Protein AF-A0AAN4YV91-F1 (afdb_monomer)

Sequence (362 aa):
MTKTTKIRPLVSGAILRNIKFDQARYESFIALQDKLHQNLARQRTLVSIGTHDLDTIQGPFTYEALPPKDIKFVPLNQTQEMNGEELMAFYEPVQIVSDHNGETRITPDMSSRTTQAEVSYLNQCCGLNLSAEEIAKILTKMAYTARPSAESADLIDVDIPPTRADVLHQADIMEDVAIAYGFNNLPRSFPSKSGTIAQPLPINKLSDIVRTEAAMAGWSEVLPLILCSHDENFAWLNRKDDGNTAVKLANPKTLEFQVVRTSLLPGLLKTIRENKHHSVPMKIFEVSDVAFKDLSLERKSRNERHFAAAWYGKNSGFEVVHGLLDRVMAMLKSAFITGEEGLEKPGMSDSQYWIEELDGKF

Structure (mmCIF, N/CA/C/O backbone):
data_AF-A0AAN4YV91-F1
#
_entry.id   AF-A0AAN4YV91-F1
#
loop_
_atom_site.group_PDB
_atom_site.id
_atom_site.type_symbol
_atom_site.label_atom_id
_atom_site.label_alt_id
_atom_site.label_comp_id
_atom_site.label_asym_id
_atom_site.label_entity_id
_atom_site.label_seq_id
_atom_site.pdbx_PDB_ins_code
_atom_site.Cartn_x
_atom_site.Cartn_y
_atom_site.Cartn_z
_atom_site.occupancy
_atom_site.B_iso_or_equiv
_atom_site.auth_seq_id
_atom_site.auth_comp_id
_atom_site.auth_asym_id
_atom_site.auth_atom_id
_atom_site.pdbx_PDB_model_num
ATOM 1 N N . MET A 1 1 ? -19.844 -38.367 14.576 1.00 37.59 1 MET A N 1
ATOM 2 C CA . MET A 1 1 ? -19.847 -37.149 13.736 1.00 37.59 1 MET A CA 1
ATOM 3 C C . MET A 1 1 ? -21.052 -37.200 12.815 1.00 37.59 1 MET A C 1
ATOM 5 O O . MET A 1 1 ? -21.139 -38.119 12.008 1.00 37.59 1 MET A O 1
ATOM 9 N N . THR A 1 2 ? -21.988 -36.267 12.967 1.00 41.53 2 THR A N 1
ATOM 10 C CA . THR A 1 2 ? -23.121 -36.059 12.050 1.00 41.53 2 THR A CA 1
ATOM 11 C C . THR A 1 2 ? -22.640 -35.493 10.707 1.00 41.53 2 THR A C 1
ATOM 13 O O . THR A 1 2 ? -21.534 -34.959 10.607 1.00 41.53 2 THR A O 1
ATOM 16 N N . LYS A 1 3 ? -23.453 -35.621 9.646 1.00 52.81 3 LYS A N 1
ATOM 17 C CA . LYS A 1 3 ? -23.096 -35.131 8.298 1.00 52.81 3 LYS A CA 1
ATOM 18 C C . LYS A 1 3 ? -22.896 -33.605 8.269 1.00 52.81 3 LYS A C 1
ATOM 20 O O . LYS A 1 3 ? -22.000 -33.121 7.581 1.00 52.81 3 LYS A O 1
ATOM 25 N N . THR A 1 4 ? -23.678 -32.878 9.069 1.00 50.44 4 THR A N 1
ATOM 26 C CA . THR A 1 4 ? -23.752 -31.409 9.132 1.00 50.44 4 THR A CA 1
ATOM 27 C C . THR A 1 4 ? -22.407 -30.730 9.400 1.00 50.44 4 THR A C 1
ATOM 29 O O . THR A 1 4 ? -22.049 -29.774 8.711 1.00 50.44 4 THR A O 1
ATOM 32 N N . THR A 1 5 ? -21.614 -31.262 10.339 1.00 51.53 5 THR A N 1
ATOM 33 C CA . THR A 1 5 ? -20.352 -30.661 10.814 1.00 51.53 5 THR A CA 1
ATOM 34 C C . THR A 1 5 ? -19.302 -30.484 9.709 1.00 51.53 5 THR A C 1
ATOM 36 O O . THR A 1 5 ? -18.397 -29.669 9.849 1.00 51.53 5 THR A O 1
ATOM 39 N N . LYS A 1 6 ? -19.411 -31.226 8.597 1.00 49.81 6 LYS A N 1
ATOM 40 C CA . LYS A 1 6 ? -18.480 -31.147 7.459 1.00 49.81 6 LYS A CA 1
ATOM 41 C C . LYS A 1 6 ? -18.849 -30.097 6.401 1.00 49.81 6 LYS A C 1
ATOM 43 O O . LYS A 1 6 ? -18.068 -29.914 5.474 1.00 49.81 6 LYS A O 1
ATOM 48 N N . ILE A 1 7 ? -20.024 -29.466 6.493 1.00 54.25 7 ILE A N 1
ATOM 49 C CA . ILE A 1 7 ? -20.593 -28.628 5.419 1.00 54.25 7 ILE A CA 1
ATOM 50 C C . ILE A 1 7 ? -20.731 -27.171 5.877 1.00 54.25 7 ILE A C 1
ATOM 52 O O . ILE A 1 7 ? -20.051 -26.293 5.353 1.00 54.25 7 ILE A O 1
ATOM 56 N N . ARG A 1 8 ? -21.560 -26.917 6.897 1.00 56.12 8 ARG A N 1
ATOM 57 C CA . ARG A 1 8 ? -21.637 -25.633 7.613 1.00 56.12 8 ARG A CA 1
ATOM 58 C C . ARG A 1 8 ? -21.674 -25.923 9.118 1.00 56.12 8 ARG A C 1
ATOM 60 O O . ARG A 1 8 ? -22.731 -26.314 9.615 1.00 56.12 8 ARG A O 1
ATOM 67 N N . PRO A 1 9 ? -20.536 -25.788 9.832 1.00 57.97 9 PRO A N 1
ATOM 68 C CA . PRO A 1 9 ? -20.442 -26.156 11.243 1.00 57.97 9 PRO A CA 1
ATOM 69 C C . PRO A 1 9 ? -21.011 -25.087 12.183 1.00 57.97 9 PRO A C 1
ATOM 71 O O . PRO A 1 9 ? -21.488 -25.441 13.252 1.00 57.97 9 PRO A O 1
ATOM 74 N N . LEU A 1 10 ? -20.937 -23.802 11.796 1.00 58.22 10 LEU A N 1
ATOM 75 C CA . LEU A 1 10 ? -21.250 -22.626 12.621 1.00 58.22 10 LEU A CA 1
ATOM 76 C C . LEU A 1 10 ? -22.167 -21.640 11.883 1.00 58.22 10 LEU A C 1
ATOM 78 O O . LEU A 1 10 ? -22.117 -21.510 10.660 1.00 58.22 10 LEU A O 1
ATOM 82 N N . VAL A 1 11 ? -23.110 -21.080 12.644 1.00 69.00 11 VAL A N 1
ATOM 83 C CA . VAL A 1 11 ? -24.551 -21.112 12.307 1.00 69.00 11 VAL A CA 1
ATOM 84 C C . VAL A 1 11 ? -25.216 -20.540 13.613 1.00 69.00 11 VAL A C 1
ATOM 86 O O . VAL A 1 11 ? -24.777 -20.954 14.674 1.00 69.00 11 VAL A O 1
ATOM 89 N N . SER A 1 12 ? -26.137 -19.542 13.652 1.00 70.38 12 SER A N 1
ATOM 90 C CA . SER A 1 12 ? -26.648 -18.915 14.929 1.00 70.38 12 SER A CA 1
ATOM 91 C C . SER A 1 12 ? -28.015 -18.166 14.840 1.00 70.38 12 SER A C 1
ATOM 93 O O . SER A 1 12 ? -28.173 -17.426 13.874 1.00 70.38 12 SER A O 1
ATOM 95 N N . GLY A 1 13 ? -28.952 -18.239 15.825 1.00 80.06 13 GLY A N 1
ATOM 96 C CA . GLY A 1 13 ? -30.343 -17.692 15.701 1.00 80.06 13 GLY A CA 1
ATOM 97 C C . GLY A 1 13 ? -31.115 -17.259 16.986 1.00 80.06 13 GLY A C 1
ATOM 98 O O . GLY A 1 13 ? -30.762 -17.657 18.091 1.00 80.06 13 GLY A O 1
ATOM 99 N N . ALA A 1 14 ? -32.169 -16.422 16.854 1.00 80.44 14 ALA A N 1
ATOM 100 C CA . ALA A 1 14 ? -32.915 -15.786 17.971 1.00 80.44 14 ALA A CA 1
ATOM 101 C C . ALA A 1 14 ? -34.401 -15.445 17.664 1.00 80.44 14 ALA A C 1
ATOM 103 O O . ALA A 1 14 ? -34.797 -15.377 16.503 1.00 80.44 14 ALA A O 1
ATOM 104 N N . ILE A 1 15 ? -35.212 -15.163 18.702 1.00 84.06 15 ILE A N 1
ATOM 105 C CA . ILE A 1 15 ? -36.635 -14.755 18.610 1.00 84.06 15 ILE A CA 1
ATOM 106 C C . ILE A 1 15 ? -36.839 -13.338 19.172 1.00 84.06 15 ILE A C 1
ATOM 108 O O . ILE A 1 15 ? -36.444 -13.060 20.303 1.00 84.06 15 ILE A O 1
ATOM 112 N N . LEU A 1 16 ? -37.553 -12.478 18.436 1.00 81.81 16 LEU A N 1
ATOM 113 C CA . LEU A 1 16 ? -37.948 -11.133 18.873 1.00 81.81 16 LEU A CA 1
ATOM 114 C C . LEU A 1 16 ? -39.482 -11.028 18.945 1.00 81.81 16 LEU A C 1
ATOM 116 O O . LEU A 1 16 ? -40.158 -10.999 17.920 1.00 81.81 16 LEU A O 1
ATOM 120 N N . ARG A 1 17 ? -40.050 -10.996 20.157 1.00 85.88 17 ARG A N 1
ATOM 121 C CA . ARG A 1 17 ? -41.513 -10.980 20.367 1.00 85.88 17 ARG A CA 1
ATOM 122 C C . ARG A 1 17 ? -42.091 -9.563 20.322 1.00 85.88 17 ARG A C 1
ATOM 124 O O . ARG A 1 17 ? -41.422 -8.605 20.693 1.00 85.88 17 ARG A O 1
ATOM 131 N N . ASN A 1 18 ? -43.367 -9.453 19.946 1.00 85.62 18 ASN A N 1
ATOM 132 C CA . ASN A 1 18 ? -44.159 -8.213 19.956 1.00 85.62 18 ASN A CA 1
ATOM 133 C C . ASN A 1 18 ? -43.616 -7.065 19.074 1.00 85.62 18 ASN A C 1
ATOM 135 O O . ASN A 1 18 ? -43.952 -5.900 19.307 1.00 85.62 18 ASN A O 1
ATOM 139 N N . ILE A 1 19 ? -42.807 -7.365 18.048 1.00 82.88 19 ILE A N 1
ATOM 140 C CA . ILE A 1 19 ? -42.414 -6.360 17.050 1.00 82.88 19 ILE A CA 1
ATOM 141 C C . ILE A 1 19 ? -43.653 -5.890 16.281 1.00 82.88 19 ILE A C 1
ATOM 143 O O . ILE A 1 19 ? -44.445 -6.690 15.792 1.00 82.88 19 ILE A O 1
ATOM 147 N N . LYS A 1 20 ? -43.785 -4.569 16.132 1.00 83.81 20 LYS A N 1
ATOM 148 C CA . LYS A 1 20 ? -44.730 -3.943 15.203 1.00 83.81 20 LYS A CA 1
ATOM 149 C C . LYS A 1 20 ? -43.960 -3.400 14.007 1.00 83.81 20 LYS A C 1
ATOM 151 O O . LYS A 1 20 ? -43.211 -2.427 14.147 1.00 83.81 20 LYS A O 1
ATOM 156 N N . PHE A 1 21 ? -44.144 -4.040 12.857 1.00 83.94 21 PHE A N 1
ATOM 157 C CA . PHE A 1 21 ? -43.658 -3.540 11.579 1.00 83.94 21 PHE A CA 1
ATOM 158 C C . PHE A 1 21 ? -44.617 -2.488 11.014 1.00 83.94 21 PHE A C 1
ATOM 160 O O . PHE A 1 21 ? -45.835 -2.649 11.037 1.00 83.94 21 PHE A O 1
ATOM 167 N N . ASP A 1 22 ? -44.028 -1.424 10.486 1.00 89.44 22 ASP A N 1
ATOM 168 C CA . ASP A 1 22 ? -44.601 -0.593 9.433 1.00 89.44 22 ASP A CA 1
ATOM 169 C C . ASP A 1 22 ? -43.728 -0.778 8.176 1.00 89.44 22 ASP A C 1
ATOM 171 O O . ASP A 1 22 ? -42.667 -1.412 8.247 1.00 89.44 22 ASP A O 1
ATOM 175 N N . GLN A 1 23 ? -44.163 -0.253 7.028 1.00 85.75 23 GLN A N 1
ATOM 176 C CA . GLN A 1 23 ? -43.464 -0.442 5.751 1.00 85.75 23 GLN A CA 1
ATOM 177 C C . GLN A 1 23 ? -41.990 0.003 5.815 1.00 85.75 23 GLN A C 1
ATOM 179 O O . GLN A 1 23 ? -41.103 -0.727 5.378 1.00 85.75 23 GLN A O 1
ATOM 184 N N . ALA A 1 24 ? -41.712 1.157 6.431 1.00 85.94 24 ALA A N 1
ATOM 185 C CA . ALA A 1 24 ? -40.362 1.710 6.520 1.00 85.94 24 ALA A CA 1
ATOM 186 C C . ALA A 1 24 ? -39.460 0.896 7.465 1.00 85.94 24 ALA A C 1
ATOM 188 O O . ALA A 1 24 ? -38.278 0.694 7.180 1.00 85.94 24 ALA A O 1
ATOM 189 N N . ARG A 1 25 ? -40.005 0.375 8.575 1.00 85.50 25 ARG A N 1
ATOM 190 C CA . ARG A 1 25 ? -39.287 -0.561 9.460 1.00 85.50 25 ARG A CA 1
ATOM 191 C C . ARG A 1 25 ? -38.977 -1.877 8.763 1.00 85.50 25 ARG A C 1
ATOM 193 O O . ARG A 1 25 ? -37.886 -2.401 8.959 1.00 85.50 25 ARG A O 1
ATOM 200 N N . TYR A 1 26 ? -39.914 -2.404 7.976 1.00 86.12 26 TYR A N 1
ATOM 201 C CA . TYR A 1 26 ? -39.719 -3.646 7.231 1.00 86.12 26 TYR A CA 1
ATOM 202 C C . TYR A 1 26 ? -38.621 -3.487 6.169 1.00 86.12 26 TYR A C 1
ATOM 204 O O . TYR A 1 26 ? -37.654 -4.246 6.167 1.00 86.12 26 TYR A O 1
ATOM 212 N N . GLU A 1 27 ? -38.693 -2.438 5.346 1.00 82.06 27 GLU A N 1
ATOM 213 C CA . GLU A 1 27 ? -37.655 -2.109 4.358 1.00 82.06 27 GLU A CA 1
ATOM 214 C C . GLU A 1 27 ? -36.281 -1.890 5.011 1.00 82.06 27 GLU A C 1
ATOM 216 O O . GLU A 1 27 ? -35.279 -2.434 4.547 1.00 82.06 27 GLU A O 1
ATOM 221 N N . SER A 1 28 ? -36.227 -1.161 6.132 1.00 86.50 28 SER A N 1
ATOM 222 C CA . SER A 1 28 ? -34.995 -0.937 6.902 1.00 86.50 28 SER A CA 1
ATOM 223 C C . SER A 1 28 ? -34.406 -2.238 7.472 1.00 86.50 28 SER A C 1
ATOM 225 O O . SER A 1 28 ? -33.194 -2.449 7.420 1.00 86.50 28 SER A O 1
ATOM 227 N N . PHE A 1 29 ? -35.257 -3.144 7.963 1.00 87.31 29 PHE A N 1
ATOM 228 C CA . PHE A 1 29 ? -34.864 -4.447 8.504 1.00 87.31 29 PHE A CA 1
ATOM 229 C C . PHE A 1 29 ? -34.272 -5.368 7.425 1.00 87.31 29 PHE A C 1
ATOM 231 O O . PHE A 1 29 ? -33.184 -5.915 7.616 1.00 87.31 29 PHE A O 1
ATOM 238 N N . ILE A 1 30 ? -34.919 -5.470 6.259 1.00 85.81 30 ILE A N 1
ATOM 239 C CA . ILE A 1 30 ? -34.394 -6.230 5.112 1.00 85.81 30 ILE A CA 1
ATOM 240 C C . ILE A 1 30 ? -33.094 -5.595 4.583 1.00 85.81 30 ILE A C 1
ATOM 242 O O . ILE A 1 30 ? -32.105 -6.297 4.367 1.00 85.81 30 ILE A O 1
ATOM 246 N N . ALA A 1 31 ? -33.033 -4.264 4.468 1.00 82.19 31 ALA A N 1
ATOM 247 C CA . ALA A 1 31 ? -31.825 -3.561 4.032 1.00 82.19 31 ALA A 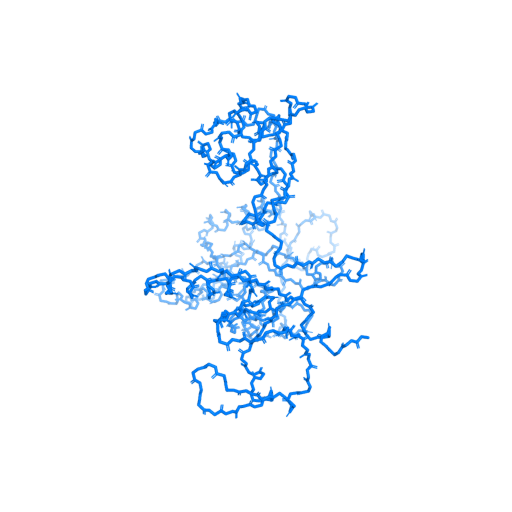CA 1
ATOM 248 C C . ALA A 1 31 ? -30.641 -3.718 5.008 1.00 82.19 31 ALA A C 1
ATOM 250 O O . ALA A 1 31 ? -29.485 -3.727 4.575 1.00 82.19 31 ALA A O 1
ATOM 251 N N . LEU A 1 32 ? -30.894 -3.855 6.315 1.00 86.31 32 LEU A N 1
ATOM 252 C CA . LEU A 1 32 ? -29.869 -4.201 7.304 1.00 86.31 32 LEU A CA 1
ATOM 253 C C . LEU A 1 32 ? -29.378 -5.642 7.110 1.00 86.31 32 LEU A C 1
ATOM 255 O O . LEU A 1 32 ? -28.166 -5.869 7.079 1.00 86.31 32 LEU A O 1
ATOM 259 N N . GLN A 1 33 ? -30.299 -6.594 6.931 1.00 83.50 33 GLN A N 1
ATOM 260 C CA . GLN A 1 33 ? -29.983 -8.002 6.683 1.00 83.50 33 GLN A CA 1
ATOM 261 C C . GLN A 1 33 ? -29.050 -8.157 5.467 1.00 83.50 33 GLN A C 1
ATOM 263 O O . GLN A 1 33 ? -27.984 -8.768 5.582 1.00 83.50 33 GLN A O 1
ATOM 268 N N . ASP A 1 34 ? -29.375 -7.524 4.335 1.00 79.19 34 ASP A N 1
ATOM 269 C CA . ASP A 1 34 ? -28.551 -7.608 3.124 1.00 79.19 34 ASP A CA 1
ATOM 270 C C . ASP A 1 34 ? -27.209 -6.862 3.240 1.00 79.19 34 ASP A C 1
ATOM 272 O O . ASP A 1 34 ? -26.190 -7.347 2.739 1.00 79.19 34 ASP A O 1
ATOM 276 N N . LYS A 1 35 ? -27.140 -5.735 3.966 1.00 83.38 35 LYS A N 1
ATOM 277 C CA . LYS A 1 35 ? -25.857 -5.057 4.252 1.00 83.38 35 LYS A CA 1
ATOM 278 C C . LYS A 1 35 ? -24.919 -5.922 5.096 1.00 83.38 35 LYS A C 1
ATOM 280 O O . LYS A 1 35 ? -23.715 -5.950 4.822 1.00 83.38 35 LYS A O 1
ATOM 285 N N . LEU A 1 36 ? -25.450 -6.643 6.086 1.00 83.25 36 LEU A N 1
ATOM 286 C CA . LEU A 1 36 ? -24.686 -7.608 6.884 1.00 83.25 36 LEU A CA 1
ATOM 287 C C . LEU A 1 36 ? -24.233 -8.800 6.027 1.00 83.25 36 LEU A C 1
ATOM 289 O O . LEU A 1 36 ? -23.073 -9.208 6.115 1.00 83.25 36 LEU A O 1
ATOM 293 N N . HIS A 1 37 ? -25.113 -9.311 5.155 1.00 78.12 37 HIS A N 1
ATOM 294 C CA . HIS A 1 37 ? -24.817 -10.399 4.215 1.00 78.12 37 HIS A CA 1
ATOM 295 C C . HIS A 1 37 ? -23.717 -10.066 3.208 1.00 78.12 37 HIS A C 1
ATOM 297 O O . HIS A 1 37 ? -22.888 -10.930 2.918 1.00 78.12 37 HIS A O 1
ATOM 303 N N . GLN A 1 38 ? -23.699 -8.845 2.672 1.00 70.94 38 GLN A N 1
ATOM 304 C CA . GLN A 1 38 ? -22.675 -8.401 1.726 1.00 70.94 38 GLN A CA 1
ATOM 305 C C . GLN A 1 38 ? -21.312 -8.241 2.411 1.00 70.94 38 GLN A C 1
ATOM 307 O O . GLN A 1 38 ? -20.327 -8.810 1.939 1.00 70.94 38 GLN A O 1
ATOM 312 N N . ASN A 1 39 ? -21.267 -7.513 3.534 1.00 80.69 39 ASN A N 1
ATOM 313 C CA . ASN A 1 39 ? -20.022 -7.063 4.161 1.00 80.69 39 ASN A CA 1
ATOM 314 C C . ASN A 1 39 ? -19.471 -8.068 5.186 1.00 80.69 39 ASN A C 1
ATOM 316 O O . ASN A 1 39 ? -18.583 -8.858 4.865 1.00 80.69 39 ASN A O 1
ATOM 320 N N . LEU A 1 40 ? -19.999 -8.056 6.416 1.00 76.56 40 LEU A N 1
ATOM 321 C CA . LEU A 1 40 ? -19.470 -8.820 7.555 1.00 76.56 40 LEU A CA 1
ATOM 322 C C . LEU A 1 40 ? -19.472 -10.335 7.289 1.00 76.56 40 LEU A C 1
ATOM 324 O O . LEU A 1 40 ? -18.505 -11.035 7.576 1.00 76.56 40 LEU A O 1
ATOM 328 N N . ALA A 1 41 ? -20.536 -10.826 6.658 1.00 71.25 41 ALA A N 1
ATOM 329 C CA . ALA A 1 41 ? -20.689 -12.217 6.249 1.00 71.25 41 ALA A CA 1
ATOM 330 C C . ALA A 1 41 ? -19.870 -12.626 5.005 1.00 71.25 41 ALA A C 1
ATOM 332 O O . ALA A 1 41 ? -19.880 -13.808 4.649 1.00 71.25 41 ALA A O 1
ATOM 333 N N . ARG A 1 42 ? -19.208 -11.675 4.324 1.00 66.94 42 ARG A N 1
ATOM 334 C CA . ARG A 1 42 ? -18.544 -11.838 3.017 1.00 66.94 42 ARG A CA 1
ATOM 335 C C . ARG A 1 42 ? -19.434 -12.545 1.988 1.00 66.94 42 ARG A C 1
ATOM 337 O O . ARG A 1 42 ? -19.211 -13.710 1.666 1.00 66.94 42 ARG A O 1
ATOM 344 N N . GLN A 1 43 ? -20.463 -11.857 1.493 1.00 66.69 43 GLN A N 1
ATOM 345 C CA . GLN A 1 43 ? -21.431 -12.397 0.519 1.00 66.69 43 GLN A CA 1
ATOM 346 C C . GLN A 1 43 ? -22.020 -13.761 0.940 1.00 66.69 43 GLN A C 1
ATOM 348 O O . GLN A 1 43 ? -22.022 -14.725 0.180 1.00 66.69 43 GLN A O 1
ATOM 353 N N . ARG A 1 44 ? -22.493 -13.854 2.191 1.00 63.75 44 ARG A N 1
ATOM 354 C CA . ARG A 1 44 ? -23.056 -15.076 2.811 1.00 63.75 44 ARG A CA 1
ATOM 355 C C . ARG A 1 44 ? -22.092 -16.282 2.923 1.00 63.75 44 ARG A C 1
ATOM 357 O O . ARG A 1 44 ? -22.529 -17.393 3.246 1.00 63.75 44 ARG A O 1
ATOM 364 N N . THR A 1 45 ? -20.787 -16.082 2.704 1.00 55.84 45 THR A N 1
ATOM 365 C CA . THR A 1 45 ? -19.757 -17.141 2.770 1.00 55.84 45 THR A CA 1
ATOM 366 C C . THR A 1 45 ? -19.466 -17.582 4.205 1.00 55.84 45 THR A C 1
ATOM 368 O O . THR A 1 45 ? -19.338 -18.777 4.450 1.00 55.84 45 THR A O 1
ATOM 371 N N . LEU A 1 46 ? -19.374 -16.636 5.148 1.00 62.75 46 LEU A N 1
ATOM 372 C CA . LEU A 1 46 ? -19.038 -16.906 6.554 1.00 62.75 46 LEU A CA 1
ATOM 373 C C . LEU A 1 46 ? -20.276 -17.093 7.439 1.00 62.75 46 LEU A C 1
ATOM 375 O O . LEU A 1 46 ? -20.307 -17.973 8.290 1.00 62.75 46 LEU A O 1
ATOM 379 N N . VAL A 1 47 ? -21.287 -16.244 7.247 1.00 71.50 47 VAL A N 1
ATOM 380 C CA . VAL A 1 47 ? -22.525 -16.198 8.040 1.00 71.50 47 VAL A CA 1
ATOM 381 C C . VAL A 1 47 ? -23.680 -15.905 7.088 1.00 71.50 47 VAL A C 1
ATOM 383 O O . VAL A 1 47 ? -23.501 -15.259 6.064 1.00 71.50 47 VAL A O 1
ATOM 386 N N . SER A 1 48 ? -24.887 -16.343 7.402 1.00 71.44 48 SER A N 1
ATOM 387 C CA . SER A 1 48 ? -26.104 -15.823 6.777 1.00 71.44 48 SER A CA 1
ATOM 388 C C . SER A 1 48 ? -27.194 -15.732 7.850 1.00 71.44 48 SER A C 1
ATOM 390 O O . SER A 1 48 ? -26.945 -16.046 9.011 1.00 71.44 48 SER A O 1
ATOM 392 N N . ILE A 1 49 ? -28.346 -15.173 7.504 1.00 83.19 49 ILE A N 1
ATOM 393 C CA . ILE A 1 49 ? -29.385 -14.749 8.447 1.00 83.19 49 ILE A CA 1
ATOM 394 C C . ILE A 1 49 ? -30.712 -15.035 7.756 1.00 83.19 49 ILE A C 1
ATOM 396 O O . ILE A 1 49 ? -31.004 -14.404 6.740 1.00 83.19 49 ILE A O 1
ATOM 400 N N . GLY A 1 50 ? -31.452 -16.012 8.276 1.00 82.25 50 GLY A N 1
ATOM 401 C CA . GLY A 1 50 ? -32.850 -16.250 7.934 1.00 82.25 50 GLY A CA 1
ATOM 402 C C . GLY A 1 50 ? -33.751 -15.508 8.916 1.00 82.25 50 GLY A C 1
ATOM 403 O O . GLY A 1 50 ? -33.427 -15.396 10.100 1.00 82.25 50 GLY A O 1
ATOM 404 N N . THR A 1 51 ? -34.869 -14.981 8.429 1.00 84.56 51 THR A N 1
ATOM 405 C CA . THR A 1 51 ? -35.881 -14.301 9.241 1.00 84.56 51 THR A CA 1
ATOM 406 C C . THR A 1 51 ? -37.248 -14.894 8.914 1.00 84.56 51 THR A C 1
ATOM 408 O O . THR A 1 51 ? -37.606 -15.056 7.749 1.00 84.56 51 THR A O 1
ATOM 411 N N . HIS A 1 52 ? -37.981 -15.295 9.953 1.00 83.56 52 HIS A N 1
ATOM 412 C CA . HIS A 1 52 ? -39.186 -16.118 9.845 1.00 83.56 52 HIS A CA 1
ATOM 413 C C . HIS A 1 52 ? -40.266 -15.593 10.792 1.00 83.56 52 HIS A C 1
ATOM 415 O O . HIS A 1 52 ? -39.952 -15.140 11.895 1.00 83.56 52 HIS A O 1
ATOM 421 N N . ASP A 1 53 ? -41.528 -15.677 10.376 1.00 84.75 53 ASP A N 1
ATOM 422 C CA . ASP A 1 53 ? -42.664 -15.366 11.240 1.00 84.75 53 ASP A CA 1
ATOM 423 C C . ASP A 1 53 ? -42.931 -16.545 12.185 1.00 84.75 53 ASP A C 1
ATOM 425 O O . ASP A 1 53 ? -43.338 -17.626 11.751 1.00 84.75 53 ASP A O 1
ATOM 429 N N . LEU A 1 54 ? -42.683 -16.334 13.480 1.00 84.75 54 LEU A N 1
ATOM 430 C CA . LEU A 1 54 ? -42.822 -17.362 14.509 1.00 84.75 54 LEU A CA 1
ATOM 431 C C . LEU A 1 54 ? -44.259 -17.884 14.631 1.00 84.75 54 LEU A C 1
ATOM 433 O O . LEU A 1 54 ? -44.435 -19.054 14.957 1.00 84.75 54 LEU A O 1
ATOM 437 N N . ASP A 1 55 ? -45.270 -17.064 14.339 1.00 85.12 55 ASP A N 1
ATOM 438 C CA . ASP A 1 55 ? -46.672 -17.468 14.484 1.00 85.12 55 ASP A CA 1
ATOM 439 C C . ASP A 1 55 ? -47.109 -18.441 13.363 1.00 85.12 55 ASP A C 1
ATOM 441 O O . ASP A 1 55 ? -48.163 -19.073 13.454 1.00 85.12 55 ASP A O 1
ATOM 445 N N . THR A 1 56 ? -46.270 -18.626 12.332 1.00 85.69 56 THR A N 1
ATOM 446 C CA . THR A 1 56 ? -46.492 -19.569 11.217 1.00 85.69 56 THR A CA 1
ATOM 447 C C . THR A 1 56 ? -45.808 -20.932 11.387 1.00 85.69 56 THR A C 1
ATOM 449 O O . THR A 1 56 ? -46.086 -21.848 10.612 1.00 85.69 56 THR A O 1
ATOM 452 N N . ILE A 1 57 ? -44.929 -21.100 12.386 1.00 82.44 57 ILE A N 1
ATOM 453 C CA . ILE A 1 57 ? -44.069 -22.286 12.546 1.00 82.44 57 ILE A CA 1
ATOM 454 C C . ILE A 1 57 ? -44.151 -22.881 13.958 1.00 82.44 57 ILE A C 1
ATOM 456 O O . ILE A 1 57 ? -44.259 -22.171 14.953 1.00 82.44 57 ILE A O 1
ATOM 460 N N . GLN A 1 58 ? -44.069 -24.209 14.062 1.00 80.81 58 GLN A N 1
ATOM 461 C CA . GLN A 1 58 ? -44.154 -24.929 15.338 1.00 80.81 58 GLN A CA 1
ATOM 462 C C . GLN A 1 58 ? -42.831 -25.637 15.646 1.00 80.81 58 GLN A C 1
ATOM 464 O O . GLN A 1 58 ? -42.266 -26.304 14.783 1.00 80.81 58 GLN A O 1
ATOM 469 N N . GLY A 1 59 ? -42.336 -25.465 16.874 1.00 76.62 59 GLY A N 1
ATOM 470 C CA . GLY A 1 59 ? -41.120 -26.121 17.364 1.00 76.62 59 GLY A CA 1
ATOM 471 C C . GLY A 1 59 ? -41.393 -27.472 18.050 1.00 76.62 59 GLY A C 1
ATOM 472 O O . GLY A 1 59 ? -42.554 -27.823 18.270 1.00 76.62 59 GLY A O 1
ATOM 473 N N . PRO A 1 60 ? -40.344 -28.210 18.461 1.00 77.69 60 PRO A N 1
ATOM 474 C CA . PRO A 1 60 ? -38.931 -27.823 18.431 1.00 77.69 60 PRO A CA 1
ATOM 475 C C . PRO A 1 60 ? -38.333 -27.834 17.018 1.00 77.69 60 PRO A C 1
ATOM 477 O O . PRO A 1 60 ? -38.698 -28.656 16.185 1.00 77.69 60 PRO A O 1
ATOM 480 N N . PHE A 1 61 ? -37.393 -26.925 16.765 1.00 80.75 61 PHE A N 1
ATOM 481 C CA . PHE A 1 61 ? -36.676 -26.828 15.492 1.00 80.75 61 PHE A CA 1
ATOM 482 C C . PHE A 1 61 ? -35.371 -27.634 15.548 1.00 80.75 61 PHE A C 1
ATOM 484 O O . PHE A 1 61 ? -34.691 -27.636 16.576 1.00 80.75 61 PHE A O 1
ATOM 491 N N . THR A 1 62 ? -35.004 -28.287 14.446 1.00 77.31 62 THR A N 1
ATOM 492 C CA . THR A 1 62 ? -33.753 -29.046 14.293 1.00 77.31 62 THR A CA 1
ATOM 493 C C . THR A 1 62 ? -32.951 -28.528 13.098 1.00 77.31 62 THR A C 1
ATOM 495 O O . THR A 1 62 ? -33.516 -28.019 12.133 1.00 77.31 62 THR A O 1
ATOM 498 N N . TYR A 1 63 ? -31.622 -28.646 13.160 1.00 70.44 63 TYR A N 1
ATOM 499 C CA . TYR A 1 63 ? -30.719 -28.271 12.069 1.00 70.44 63 TYR A CA 1
ATOM 500 C C . TYR A 1 63 ? -29.878 -29.482 11.648 1.00 70.44 63 TYR A C 1
ATOM 502 O O . TYR A 1 63 ? -28.967 -29.913 12.360 1.00 70.44 63 TYR A O 1
ATOM 510 N N . GLU A 1 64 ? -30.205 -30.055 10.489 1.00 69.44 64 GLU A N 1
ATOM 511 C CA . GLU A 1 64 ? -29.654 -31.325 10.015 1.00 69.44 64 GLU A CA 1
ATOM 512 C C . GLU A 1 64 ? -29.283 -31.269 8.530 1.00 69.44 64 GLU A C 1
ATOM 514 O O . GLU A 1 64 ? -30.098 -30.903 7.688 1.00 69.44 64 GLU A O 1
ATOM 519 N N . ALA A 1 65 ? -28.074 -31.722 8.179 1.00 60.66 65 ALA A N 1
ATOM 520 C CA . ALA A 1 65 ? -27.708 -31.952 6.783 1.00 60.66 65 ALA A CA 1
ATOM 521 C C . ALA A 1 65 ? -28.219 -33.322 6.308 1.00 60.66 65 ALA A C 1
ATOM 523 O O . ALA A 1 65 ? -27.495 -34.330 6.335 1.00 60.66 65 ALA A O 1
ATOM 524 N N . LEU A 1 66 ? -29.480 -33.348 5.879 1.00 67.75 66 LEU A N 1
ATOM 525 C CA . LEU A 1 66 ? -30.072 -34.470 5.153 1.00 67.75 66 LEU A CA 1
ATOM 526 C C . LEU A 1 66 ? -29.493 -34.571 3.725 1.00 67.75 66 LEU A C 1
ATOM 528 O O . LEU A 1 66 ? -28.942 -33.597 3.205 1.00 67.75 66 LEU A O 1
ATOM 532 N N . PRO A 1 67 ? -29.570 -35.742 3.064 1.00 66.12 67 PRO A N 1
ATOM 533 C CA . PRO A 1 67 ? -29.264 -35.842 1.642 1.00 66.12 67 PRO A CA 1
ATOM 534 C C . PRO A 1 67 ? -30.188 -34.917 0.828 1.00 66.12 67 PRO A C 1
ATOM 536 O O . PRO A 1 67 ? -31.391 -34.904 1.082 1.00 66.12 67 PRO A O 1
ATOM 539 N N . PRO A 1 68 ? -29.673 -34.188 -0.178 1.00 53.75 68 PRO A N 1
ATOM 540 C CA . PRO A 1 68 ? -30.460 -33.231 -0.961 1.00 53.75 68 PRO A CA 1
ATOM 541 C C . PRO A 1 68 ? -31.801 -33.756 -1.511 1.00 53.75 68 PRO A C 1
ATOM 543 O O . PRO A 1 68 ? -32.783 -33.023 -1.523 1.00 53.75 68 PRO A O 1
ATOM 546 N N . LYS A 1 69 ? -31.880 -35.037 -1.892 1.00 67.75 69 LYS A N 1
ATOM 547 C CA . LYS A 1 69 ? -33.095 -35.672 -2.443 1.00 67.75 69 LYS A CA 1
ATOM 548 C C . LYS A 1 69 ? -34.221 -35.889 -1.426 1.00 67.75 69 LYS A C 1
ATOM 550 O O . LYS A 1 69 ? -35.366 -36.078 -1.830 1.00 67.75 69 LYS A O 1
ATOM 555 N N . ASP A 1 70 ? -33.891 -35.866 -0.137 1.00 68.75 70 ASP A N 1
ATOM 556 C CA . ASP A 1 70 ? -34.815 -36.162 0.962 1.00 68.75 70 ASP A CA 1
ATOM 557 C C . ASP A 1 70 ? -35.431 -34.877 1.557 1.00 68.75 70 ASP A C 1
ATOM 559 O O . ASP A 1 70 ? -36.386 -34.937 2.329 1.00 68.75 70 ASP A O 1
ATOM 563 N N . ILE A 1 71 ? -34.900 -33.707 1.180 1.00 63.84 71 ILE A N 1
ATOM 564 C CA . ILE A 1 71 ? -35.410 -32.379 1.546 1.00 63.84 71 ILE A CA 1
ATOM 565 C C . ILE A 1 71 ? -36.454 -31.951 0.513 1.00 63.84 71 ILE A C 1
ATOM 567 O O . ILE A 1 71 ? -36.201 -32.049 -0.687 1.00 63.84 71 ILE A O 1
ATOM 571 N N . LYS A 1 72 ? -37.595 -31.422 0.971 1.00 68.81 72 LYS A N 1
ATOM 572 C CA . LYS A 1 72 ? -38.654 -30.844 0.130 1.00 68.81 72 LYS A CA 1
ATOM 573 C C . LYS A 1 72 ? -39.300 -29.643 0.810 1.00 68.81 72 LYS A C 1
ATOM 575 O O . LYS A 1 72 ? -39.744 -29.775 1.948 1.00 68.81 72 LYS A O 1
ATOM 580 N N . PHE A 1 73 ? -39.391 -28.507 0.120 1.00 68.44 73 PHE A N 1
ATOM 581 C CA . PHE A 1 73 ? -40.254 -27.387 0.519 1.00 68.44 73 PHE A CA 1
ATOM 582 C C . PHE A 1 73 ? -40.511 -26.418 -0.644 1.00 68.44 73 PHE A C 1
ATOM 584 O O . PHE A 1 73 ? -39.923 -26.544 -1.716 1.00 68.44 73 PHE A O 1
ATOM 591 N N . VAL A 1 74 ? -41.397 -25.439 -0.439 1.00 70.94 74 VAL A N 1
ATOM 592 C CA . VAL A 1 74 ? -41.637 -24.336 -1.384 1.00 70.94 74 VAL A CA 1
ATOM 593 C C . VAL A 1 74 ? -40.790 -23.128 -0.953 1.00 70.94 74 VAL A C 1
ATOM 595 O O . VAL A 1 74 ? -41.083 -22.546 0.095 1.00 70.94 74 VAL A O 1
ATOM 598 N N . PRO A 1 75 ? -39.729 -22.741 -1.688 1.00 59.78 75 PRO A N 1
ATOM 599 C CA . PRO A 1 75 ? -38.922 -21.576 -1.333 1.00 59.78 75 PRO A CA 1
ATOM 600 C C . PRO A 1 75 ? -39.670 -20.248 -1.524 1.00 59.78 75 PRO A C 1
ATOM 602 O O . PRO A 1 75 ? -40.626 -20.138 -2.292 1.00 59.78 75 PRO A O 1
ATOM 605 N N . LEU A 1 76 ? -39.204 -19.208 -0.825 1.00 58.56 76 LEU A N 1
ATOM 606 C CA . LEU A 1 76 ? -39.795 -17.869 -0.872 1.00 58.56 76 LEU A CA 1
ATOM 607 C C . LEU A 1 76 ? -39.820 -17.322 -2.314 1.00 58.56 76 LEU A C 1
ATOM 609 O O . LEU A 1 76 ? -38.829 -17.410 -3.037 1.00 58.56 76 LEU A O 1
ATOM 613 N N . ASN A 1 77 ? -40.952 -16.733 -2.709 1.00 50.78 77 ASN A N 1
ATOM 614 C CA . ASN A 1 77 ? -41.259 -16.275 -4.073 1.00 50.78 77 ASN A CA 1
ATOM 615 C C . ASN A 1 77 ? -41.325 -17.379 -5.154 1.00 50.78 77 ASN A C 1
ATOM 617 O O . ASN A 1 77 ? -41.329 -17.055 -6.341 1.00 50.78 77 ASN A O 1
ATOM 621 N N . GLN A 1 78 ? -41.435 -18.657 -4.777 1.00 57.81 78 GLN A N 1
ATOM 622 C CA . GLN A 1 78 ? -41.796 -19.752 -5.686 1.00 57.81 78 GLN A CA 1
ATOM 623 C C . GLN A 1 78 ? -43.172 -20.339 -5.345 1.00 57.81 78 GLN A C 1
ATOM 625 O O . GLN A 1 78 ? -43.701 -20.152 -4.252 1.00 57.81 78 GLN A O 1
ATOM 630 N N . THR A 1 79 ? -43.763 -21.050 -6.307 1.00 64.88 79 THR A N 1
ATOM 631 C CA . THR A 1 79 ? -45.067 -21.734 -6.175 1.00 64.88 79 THR A CA 1
ATOM 632 C C . THR A 1 79 ? -44.975 -23.253 -6.331 1.00 64.88 79 THR A C 1
ATOM 634 O O . THR A 1 79 ? -45.984 -23.942 -6.202 1.00 64.88 79 THR A O 1
ATOM 637 N N . GLN A 1 80 ? -43.781 -23.783 -6.607 1.00 63.38 80 GLN A N 1
ATOM 638 C CA . GLN A 1 80 ? -43.519 -25.212 -6.774 1.00 63.38 80 GLN A CA 1
ATOM 639 C C . GLN A 1 80 ? -42.692 -25.738 -5.594 1.00 63.38 80 GLN A C 1
ATOM 641 O O . GLN A 1 80 ? -41.796 -25.050 -5.105 1.00 63.38 80 GLN A O 1
ATOM 646 N N . GLU A 1 81 ? -43.005 -26.954 -5.138 1.00 72.81 81 GLU A N 1
ATOM 647 C CA . GLU A 1 81 ? -42.166 -27.698 -4.192 1.00 72.81 81 GLU A CA 1
ATOM 648 C C . GLU A 1 81 ? -40.869 -28.099 -4.904 1.00 72.81 81 GLU A C 1
ATOM 650 O O . GLU A 1 81 ? -40.916 -28.711 -5.970 1.00 72.81 81 GLU A O 1
ATOM 655 N N . MET A 1 82 ? -39.730 -27.743 -4.315 1.00 69.06 82 MET A N 1
ATOM 656 C CA . MET A 1 82 ? -38.392 -28.037 -4.825 1.00 69.06 82 MET A CA 1
ATOM 657 C C . MET A 1 82 ? -37.641 -28.919 -3.829 1.00 69.06 82 MET A C 1
ATOM 659 O O . MET A 1 82 ? -37.863 -28.845 -2.615 1.00 69.06 82 MET A O 1
ATOM 663 N N . ASN A 1 83 ? -36.743 -29.753 -4.347 1.00 71.19 83 ASN A N 1
ATOM 664 C CA . ASN A 1 83 ? -35.874 -30.599 -3.541 1.00 71.19 83 ASN A CA 1
ATOM 665 C C . ASN A 1 83 ? -34.500 -29.953 -3.295 1.00 71.19 83 ASN A C 1
ATOM 667 O O . ASN A 1 83 ? -34.122 -28.973 -3.936 1.00 71.19 83 ASN A O 1
ATOM 671 N N . GLY A 1 84 ? -33.722 -30.504 -2.367 1.00 48.09 84 GLY A N 1
ATOM 672 C CA . GLY A 1 84 ? -32.421 -29.953 -1.988 1.00 48.09 84 GLY A CA 1
ATOM 673 C C . GLY A 1 84 ? -31.375 -29.904 -3.112 1.00 48.09 84 GLY A C 1
ATOM 674 O O . GLY A 1 84 ? -30.473 -29.077 -3.028 1.00 48.09 84 GLY A O 1
ATOM 675 N N . GLU A 1 85 ? -31.460 -30.723 -4.170 1.00 53.66 85 GLU A N 1
ATOM 676 C CA . GLU A 1 85 ? -30.540 -30.614 -5.324 1.00 53.66 85 GLU A CA 1
ATOM 677 C C . GLU A 1 85 ? -30.841 -29.364 -6.163 1.00 53.66 85 GLU A C 1
ATOM 679 O O . GLU A 1 85 ? -29.923 -28.720 -6.666 1.00 53.66 85 GLU A O 1
ATOM 684 N N . GLU A 1 86 ? -32.116 -28.981 -6.251 1.00 56.78 86 GLU A N 1
ATOM 685 C CA . GLU A 1 86 ? -32.586 -27.764 -6.924 1.00 56.78 86 GLU A CA 1
ATOM 686 C C . GLU A 1 86 ? -32.340 -26.521 -6.049 1.00 56.78 86 GLU A C 1
ATOM 688 O O . GLU A 1 86 ? -32.004 -25.446 -6.549 1.00 56.78 86 GLU A O 1
ATOM 693 N N . LEU A 1 87 ? -32.464 -26.675 -4.727 1.00 41.72 87 LEU A N 1
ATOM 694 C CA . LEU A 1 87 ? -32.449 -25.577 -3.758 1.00 41.72 87 LEU A CA 1
ATOM 695 C C . LEU A 1 87 ? -31.047 -25.221 -3.226 1.00 41.72 87 LEU A C 1
ATOM 697 O O . LEU A 1 87 ? -30.816 -24.087 -2.804 1.00 41.72 87 LEU A O 1
ATOM 701 N N . MET A 1 88 ? -30.064 -26.124 -3.342 1.00 38.94 88 MET A N 1
ATOM 702 C CA . MET A 1 88 ? -28.644 -25.858 -3.026 1.00 38.94 88 MET A CA 1
ATOM 703 C C . MET A 1 88 ? -28.006 -24.731 -3.867 1.00 38.94 88 MET A C 1
ATOM 705 O O . MET A 1 88 ? -26.878 -24.320 -3.597 1.00 38.94 88 MET A O 1
ATOM 709 N N . ALA A 1 89 ? -28.737 -24.165 -4.829 1.00 47.06 89 ALA A N 1
ATOM 710 C CA . ALA A 1 89 ? -28.403 -22.912 -5.495 1.00 47.06 89 ALA A CA 1
ATOM 711 C C . ALA A 1 89 ? -28.624 -21.632 -4.638 1.00 47.06 89 ALA A C 1
ATOM 713 O O . ALA A 1 89 ? -28.306 -20.550 -5.133 1.00 47.06 89 ALA A O 1
ATOM 714 N N . PHE A 1 90 ? -29.186 -21.701 -3.409 1.00 45.34 90 PHE A N 1
ATOM 715 C CA . PHE A 1 90 ? -29.892 -20.537 -2.814 1.00 45.34 90 PHE A CA 1
ATOM 716 C C . PHE A 1 90 ? -29.646 -20.114 -1.324 1.00 45.34 90 PHE A C 1
ATOM 718 O O . PHE A 1 90 ? -30.291 -19.162 -0.889 1.00 45.34 90 PHE A O 1
ATOM 725 N N . TYR A 1 91 ? -28.648 -20.656 -0.594 1.00 39.06 91 TYR A N 1
ATOM 726 C CA . TYR A 1 91 ? -28.101 -20.176 0.728 1.00 39.06 91 TYR A CA 1
ATOM 727 C C . TYR A 1 91 ? -28.907 -20.411 2.058 1.00 39.06 91 TYR A C 1
ATOM 729 O O . TYR A 1 91 ? -30.129 -20.462 2.045 1.00 39.06 91 TYR A O 1
ATOM 737 N N . GLU A 1 92 ? -28.212 -20.520 3.228 1.00 43.03 92 GLU A N 1
ATOM 738 C CA . GLU A 1 92 ? -28.755 -20.957 4.567 1.00 43.03 92 GLU A CA 1
ATOM 739 C C . GLU A 1 92 ? -27.809 -20.701 5.812 1.00 43.03 92 GLU A C 1
ATOM 741 O O . GLU A 1 92 ? -26.596 -20.556 5.583 1.00 43.03 92 GLU A O 1
ATOM 746 N N . PRO A 1 93 ? -28.289 -20.539 7.094 1.00 47.09 93 PRO A N 1
ATOM 747 C CA . PRO A 1 93 ? -27.834 -21.300 8.334 1.00 47.09 93 PRO A CA 1
ATOM 748 C C . PRO A 1 93 ? -28.838 -21.318 9.581 1.00 47.09 93 PRO A C 1
ATOM 750 O O . PRO A 1 93 ? -29.924 -20.798 9.387 1.00 47.09 93 PRO A O 1
ATOM 753 N N . VAL A 1 94 ? -28.551 -21.864 10.826 1.00 31.19 94 VAL A N 1
ATOM 754 C CA . VAL A 1 94 ? -28.496 -21.166 12.204 1.00 31.19 94 VAL A CA 1
ATOM 755 C C . VAL A 1 94 ? -28.222 -21.850 13.687 1.00 31.19 94 VAL A C 1
ATOM 757 O O . VAL A 1 94 ? -28.937 -21.457 14.602 1.00 31.19 94 VAL A O 1
ATOM 760 N N . GLN A 1 95 ? -27.211 -22.698 14.119 1.00 45.25 95 GLN A N 1
ATOM 761 C CA . GLN A 1 95 ? -26.753 -22.874 15.598 1.00 45.25 95 GLN A CA 1
ATOM 762 C C . GLN A 1 95 ? -25.312 -23.482 15.998 1.00 45.25 95 GLN A C 1
ATOM 764 O O . GLN A 1 95 ? -24.991 -24.585 15.569 1.00 45.25 95 GLN A O 1
ATOM 769 N N . ILE A 1 96 ? -24.491 -22.875 16.919 1.00 48.47 96 ILE A N 1
ATOM 770 C CA . ILE A 1 96 ? -23.042 -23.185 17.305 1.00 48.47 96 ILE A CA 1
ATOM 771 C C . ILE A 1 96 ? -22.739 -24.271 18.404 1.00 48.47 96 ILE A C 1
ATOM 773 O O . ILE A 1 96 ? -23.446 -24.334 19.406 1.00 48.47 96 ILE A O 1
ATOM 777 N N . VAL A 1 97 ? -21.589 -25.001 18.303 1.00 54.38 97 VAL A N 1
ATOM 778 C CA . VAL A 1 97 ? -20.874 -25.785 19.379 1.00 54.38 97 VAL A CA 1
ATOM 779 C C . VAL A 1 97 ? -19.322 -25.787 19.183 1.00 54.38 97 VAL A C 1
ATOM 781 O O . VAL A 1 97 ? -18.880 -25.747 18.035 1.00 54.38 97 VAL A O 1
ATOM 784 N N . SER A 1 98 ? -18.490 -25.871 20.250 1.00 59.91 98 SER A N 1
ATOM 785 C CA . SER A 1 98 ? -17.000 -25.887 20.192 1.00 59.91 98 SER A CA 1
ATOM 786 C C . SER A 1 98 ? -16.317 -27.102 20.871 1.00 59.91 98 SER A C 1
ATOM 788 O O . SER A 1 98 ? -15.923 -27.055 22.035 1.00 59.91 98 SER A O 1
ATOM 790 N N . ASP A 1 99 ? -16.047 -28.172 20.115 1.00 56.75 99 ASP A N 1
ATOM 791 C CA . ASP A 1 99 ? -15.422 -29.406 20.646 1.00 56.75 99 ASP A CA 1
ATOM 792 C C . ASP A 1 99 ? -13.972 -29.236 21.160 1.00 56.75 99 ASP A C 1
ATOM 794 O O . ASP A 1 99 ? -13.514 -30.004 22.003 1.00 56.75 99 ASP A O 1
ATOM 798 N N . HIS A 1 100 ? -13.221 -28.251 20.653 1.00 58.12 100 HIS A N 1
ATOM 799 C CA . HIS A 1 100 ? -11.773 -28.116 20.889 1.00 58.12 100 HIS A CA 1
ATOM 800 C C . HIS A 1 100 ? -11.397 -27.613 22.294 1.00 58.12 100 HIS A C 1
ATOM 802 O O . HIS A 1 100 ? -10.257 -27.788 22.720 1.00 58.12 100 HIS A O 1
ATOM 808 N N . ASN A 1 101 ? -12.340 -26.989 23.001 1.00 62.34 101 ASN A N 1
ATOM 809 C CA . ASN A 1 101 ? -12.207 -26.538 24.389 1.00 62.34 101 ASN A CA 1
ATOM 810 C C . ASN A 1 101 ? -13.344 -27.061 25.293 1.00 62.34 101 ASN A C 1
ATOM 812 O O . ASN A 1 101 ? -13.393 -26.719 26.471 1.00 62.34 101 ASN A O 1
ATOM 816 N N . GLY A 1 102 ? -14.242 -27.899 24.760 1.00 65.12 102 GLY A N 1
ATOM 817 C CA . GLY A 1 102 ? -15.385 -28.462 25.487 1.00 65.12 102 GLY A CA 1
ATOM 818 C C . GLY A 1 102 ? -16.544 -27.486 25.723 1.00 65.12 102 GLY A C 1
ATOM 819 O O . GLY A 1 102 ? -17.480 -27.822 26.449 1.00 65.12 102 GLY A O 1
ATOM 820 N N . GLU A 1 103 ? -16.518 -26.290 25.131 1.00 61.22 103 GLU A N 1
ATOM 821 C CA . GLU A 1 103 ? -17.550 -25.278 25.352 1.00 61.22 103 GLU A CA 1
ATOM 822 C C . GLU A 1 103 ? -18.755 -25.459 24.422 1.00 61.22 103 GLU A C 1
ATOM 824 O O . GLU A 1 103 ? -18.670 -25.353 23.196 1.00 61.22 103 GLU A O 1
ATOM 829 N N . THR A 1 104 ? -19.935 -25.619 25.017 1.00 54.25 104 THR A N 1
ATOM 830 C CA . THR A 1 104 ? -21.210 -25.412 24.319 1.00 54.25 104 THR A CA 1
ATOM 831 C C . THR A 1 104 ? -21.735 -24.027 24.676 1.00 54.25 104 THR A C 1
ATOM 833 O O . THR A 1 104 ? -22.019 -23.761 25.841 1.00 54.25 104 THR A O 1
ATOM 836 N N . ARG A 1 105 ? -21.871 -23.144 23.680 1.00 54.12 105 ARG A N 1
ATOM 837 C CA . ARG A 1 105 ? -22.389 -21.778 23.851 1.00 54.12 105 ARG A CA 1
ATOM 838 C C . ARG A 1 105 ? -23.597 -21.552 22.943 1.00 54.12 105 ARG A C 1
ATOM 840 O O . ARG A 1 105 ? -23.523 -21.799 21.743 1.00 54.12 105 ARG A O 1
ATOM 847 N N . ILE A 1 106 ? -24.708 -21.094 23.516 1.00 48.25 106 ILE A N 1
ATOM 848 C CA . ILE A 1 106 ? -25.906 -20.715 22.757 1.00 48.25 106 ILE A CA 1
ATOM 849 C C . ILE A 1 106 ? -25.680 -19.303 22.218 1.00 48.25 106 ILE A C 1
ATOM 851 O O . ILE A 1 106 ? -25.269 -18.421 22.967 1.00 48.25 106 ILE A O 1
ATOM 855 N N . THR A 1 107 ? -25.931 -19.089 20.926 1.00 49.41 107 THR A N 1
ATOM 856 C CA . THR A 1 107 ? -25.704 -17.799 20.264 1.00 49.41 107 THR A CA 1
ATOM 857 C C . THR A 1 107 ? -26.942 -17.341 19.479 1.00 49.41 107 THR A C 1
ATOM 859 O O . THR A 1 107 ? -27.628 -18.189 18.902 1.00 49.41 107 THR A O 1
ATOM 862 N N . PRO A 1 108 ? -27.222 -16.023 19.395 1.00 47.44 108 PRO A N 1
ATOM 863 C CA . PRO A 1 108 ? -26.398 -14.914 19.875 1.00 47.44 108 PRO A CA 1
ATOM 864 C C . PRO A 1 108 ? -26.438 -14.766 21.399 1.00 47.44 108 PRO A C 1
ATOM 866 O O . PRO A 1 108 ? -27.505 -14.689 22.004 1.00 47.44 108 PRO A O 1
ATOM 869 N N . ASP A 1 109 ? -25.253 -14.705 22.001 1.00 58.41 109 ASP A N 1
ATOM 870 C CA . ASP A 1 109 ? -25.103 -14.229 23.368 1.00 58.41 109 ASP A CA 1
ATOM 871 C C . ASP A 1 109 ? -25.213 -12.700 23.327 1.00 58.41 109 ASP A C 1
ATOM 873 O O . ASP A 1 109 ? -24.504 -12.035 22.569 1.00 58.41 109 ASP A O 1
ATOM 877 N N . MET A 1 110 ? -26.167 -12.167 24.086 1.00 58.97 110 MET A N 1
ATOM 878 C CA . MET A 1 110 ? -26.480 -10.739 24.159 1.00 58.97 110 MET A CA 1
ATOM 879 C C . MET A 1 110 ? -26.061 -10.146 25.513 1.00 58.97 110 MET A C 1
ATOM 881 O O . MET A 1 110 ? -26.494 -9.047 25.863 1.00 58.97 110 MET A O 1
ATOM 885 N N . SER A 1 111 ? -25.241 -10.865 26.287 1.00 68.12 111 SER A N 1
ATOM 886 C CA . SER A 1 111 ? -24.584 -10.315 27.471 1.00 68.12 111 SER A CA 1
ATOM 887 C C . SER A 1 111 ? -23.538 -9.263 27.075 1.00 68.12 111 SER A C 1
ATOM 889 O O . SER A 1 111 ? -22.927 -9.327 26.004 1.00 68.12 111 SER A O 1
ATOM 891 N N . SER A 1 112 ? -23.346 -8.257 27.931 1.00 73.25 112 SER A N 1
ATOM 892 C CA . SER A 1 112 ? -22.238 -7.315 27.764 1.00 73.25 112 SER A CA 1
ATOM 893 C C . SER A 1 112 ? -20.935 -7.993 28.181 1.00 73.25 112 SER A C 1
ATOM 895 O O . SER A 1 112 ? -20.887 -8.664 29.211 1.00 73.25 112 SER A O 1
ATOM 897 N N . ARG A 1 113 ? -19.861 -7.788 27.416 1.00 83.00 113 ARG A N 1
ATOM 898 C CA . ARG A 1 113 ? -18.523 -8.272 27.776 1.00 83.00 113 ARG A CA 1
ATOM 899 C C . ARG A 1 113 ? -17.858 -7.247 28.691 1.00 83.00 113 ARG A C 1
ATOM 901 O O . ARG A 1 113 ? -17.465 -6.184 28.218 1.00 83.00 113 ARG A O 1
ATOM 908 N N . THR A 1 114 ? -17.727 -7.545 29.979 1.00 90.00 114 THR A N 1
ATOM 909 C CA . THR A 1 114 ? -16.954 -6.703 30.903 1.00 90.00 114 THR A CA 1
ATOM 910 C C . THR A 1 114 ? -15.458 -6.817 30.604 1.00 90.00 114 THR A C 1
ATOM 912 O O . THR A 1 114 ? -14.932 -7.917 30.441 1.00 90.00 114 THR A O 1
ATOM 915 N N . THR A 1 115 ? -14.766 -5.683 30.566 1.00 93.06 115 THR A N 1
ATOM 916 C CA . THR A 1 115 ? -13.301 -5.573 30.579 1.00 93.06 115 THR A CA 1
ATOM 917 C C . THR A 1 115 ? -12.886 -4.412 31.482 1.00 93.06 115 THR A C 1
ATOM 919 O O . THR A 1 115 ? -13.725 -3.616 31.900 1.00 93.06 115 THR A O 1
ATOM 922 N N . GLN A 1 116 ? -11.592 -4.284 31.757 1.00 95.12 116 GLN A N 1
ATOM 923 C CA . GLN A 1 116 ? -11.003 -3.078 32.340 1.00 95.12 116 GLN A CA 1
ATOM 924 C C . GLN A 1 116 ? -10.121 -2.358 31.311 1.00 95.12 116 GLN A C 1
ATOM 926 O O . GLN A 1 116 ? -9.681 -2.962 30.327 1.00 95.12 116 GLN A O 1
ATOM 931 N N . ALA A 1 117 ? -9.881 -1.068 31.540 1.00 95.94 117 ALA A N 1
ATOM 932 C CA . ALA A 1 117 ? -8.888 -0.255 30.840 1.00 95.94 117 ALA A CA 1
ATOM 933 C C . ALA A 1 117 ? -8.158 0.665 31.835 1.00 95.94 117 ALA A C 1
ATOM 935 O O . ALA A 1 117 ? -8.703 1.007 32.887 1.00 95.94 117 ALA A O 1
ATOM 936 N N . GLU A 1 118 ? -6.936 1.069 31.499 1.00 97.69 118 GLU A N 1
ATOM 937 C CA . GLU A 1 118 ? -6.073 1.903 32.341 1.00 97.69 118 GLU A CA 1
ATOM 938 C C . GLU A 1 118 ? -6.290 3.395 32.029 1.00 97.69 118 GLU A C 1
ATOM 940 O O . GLU A 1 118 ? -6.091 3.858 30.905 1.00 97.69 118 GLU A O 1
ATOM 945 N N . VAL A 1 119 ? -6.688 4.181 33.029 1.00 97.19 119 VAL A N 1
ATOM 946 C CA . VAL A 1 119 ? -6.931 5.631 32.917 1.00 97.19 119 VAL A CA 1
ATOM 947 C C . VAL A 1 119 ? -5.651 6.370 32.513 1.00 97.19 119 VAL A C 1
ATOM 949 O O . VAL A 1 119 ? -5.702 7.289 31.691 1.00 97.19 119 VAL A O 1
ATOM 952 N N . SER A 1 120 ? -4.499 5.939 33.024 1.00 97.31 120 SER A N 1
ATOM 953 C CA . SER A 1 120 ? -3.169 6.395 32.625 1.00 97.31 120 SER A CA 1
ATOM 954 C C . SER A 1 120 ? -2.872 6.122 31.147 1.00 97.31 120 SER A C 1
ATOM 956 O O . SER A 1 120 ? -2.461 7.047 30.446 1.00 97.31 120 SER A O 1
ATOM 958 N N . TYR A 1 121 ? -3.148 4.916 30.639 1.00 97.56 121 TYR A N 1
ATOM 959 C CA . TYR A 1 121 ? -2.994 4.557 29.221 1.00 97.56 121 TYR A CA 1
ATOM 960 C C . TYR A 1 121 ? -3.894 5.407 28.314 1.00 97.56 121 TYR A C 1
ATOM 962 O O . TYR A 1 121 ? -3.408 6.023 27.361 1.00 97.56 121 TYR A O 1
ATOM 970 N N . LEU A 1 122 ? -5.189 5.502 28.641 1.00 96.75 122 LEU A N 1
ATOM 971 C CA . LEU A 1 122 ? -6.172 6.296 27.894 1.00 96.75 122 LEU A CA 1
ATOM 972 C C . LEU A 1 122 ? -5.727 7.765 27.791 1.00 96.75 122 LEU A C 1
ATOM 974 O O . LEU A 1 122 ? -5.668 8.333 26.700 1.00 96.75 122 LEU A O 1
ATOM 978 N N . ASN A 1 123 ? -5.331 8.364 28.917 1.00 96.62 123 ASN A N 1
ATOM 979 C CA . ASN A 1 123 ? -4.816 9.731 28.956 1.00 96.62 123 ASN A CA 1
ATOM 980 C C . ASN A 1 123 ? -3.492 9.886 28.190 1.00 96.62 123 ASN A C 1
ATOM 982 O O . ASN A 1 123 ? -3.362 10.811 27.388 1.00 96.62 123 ASN A O 1
ATOM 986 N N . GLN A 1 124 ? -2.529 8.977 28.375 1.00 94.56 124 GLN A N 1
ATOM 987 C CA . GLN A 1 124 ? -1.216 9.040 27.726 1.00 94.56 124 GLN A CA 1
ATOM 988 C C . GLN A 1 124 ? -1.316 8.935 26.197 1.00 94.56 124 GLN A C 1
ATOM 990 O O . GLN A 1 124 ? -0.613 9.663 25.494 1.00 94.56 124 GLN A O 1
ATOM 995 N N . CYS A 1 125 ? -2.189 8.072 25.674 1.00 94.19 125 CYS A N 1
ATOM 996 C CA . CYS A 1 125 ? -2.408 7.932 24.235 1.00 94.19 125 CYS A CA 1
ATOM 997 C C . CYS A 1 125 ? -3.172 9.119 23.630 1.00 94.19 125 CYS A C 1
ATOM 999 O O . CYS A 1 125 ? -2.822 9.567 22.539 1.00 94.19 125 CYS A O 1
ATOM 1001 N N . CYS A 1 126 ? -4.172 9.669 24.327 1.00 94.38 126 CYS A N 1
ATOM 1002 C CA . CYS A 1 126 ? -4.915 10.843 23.852 1.00 94.38 126 CYS A CA 1
ATOM 1003 C C . CYS A 1 126 ? -4.195 12.187 24.108 1.00 94.38 126 CYS A C 1
ATOM 1005 O O . CYS A 1 126 ? -4.623 13.219 23.589 1.00 94.38 126 CYS A O 1
ATOM 1007 N N . GLY A 1 127 ? -3.133 12.202 24.922 1.00 93.44 127 GLY A N 1
ATOM 1008 C CA . GLY A 1 127 ? -2.481 13.421 25.417 1.00 93.44 127 GLY A CA 1
ATOM 1009 C C . GLY A 1 127 ? -3.310 14.198 26.452 1.00 93.44 127 GLY A C 1
ATOM 1010 O O . GLY A 1 127 ? -3.083 15.390 26.643 1.00 93.44 127 GLY A O 1
ATOM 1011 N N . LEU A 1 128 ? -4.297 13.549 27.075 1.00 94.94 128 LEU A N 1
ATOM 1012 C CA . LEU A 1 128 ? -5.274 14.154 27.983 1.00 94.94 128 LEU A CA 1
ATOM 1013 C C . LEU A 1 128 ? -4.872 13.993 29.461 1.00 94.94 128 LEU A C 1
ATOM 1015 O O . LEU A 1 128 ? -3.865 13.370 29.788 1.00 94.94 128 LEU A O 1
ATOM 1019 N N . ASN A 1 129 ? -5.659 14.596 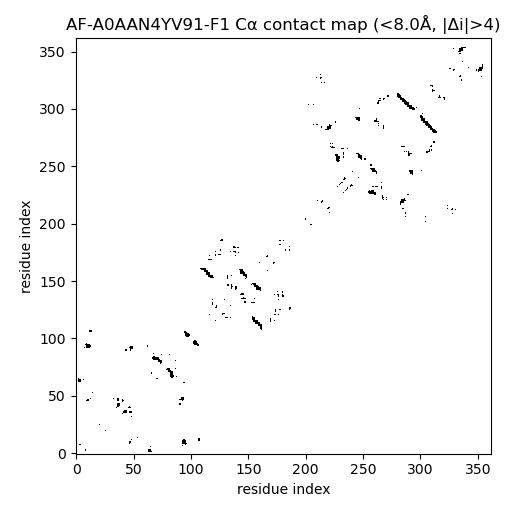30.355 1.00 95.75 129 ASN A N 1
ATOM 1020 C CA . ASN A 1 129 ? -5.546 14.445 31.809 1.00 95.75 129 ASN A CA 1
ATOM 1021 C C . ASN A 1 129 ? -6.952 14.524 32.439 1.00 95.75 129 ASN A C 1
ATOM 1023 O O . ASN A 1 129 ? -7.288 15.489 33.125 1.00 95.75 129 ASN A O 1
ATOM 1027 N N . LEU A 1 130 ? -7.789 13.540 32.110 1.00 95.69 130 LEU A N 1
ATOM 1028 C CA . LEU A 1 130 ? -9.172 13.383 32.568 1.00 95.69 130 LEU A CA 1
ATOM 1029 C C . LEU A 1 130 ? -9.272 12.360 33.704 1.00 95.69 130 LEU A C 1
ATOM 1031 O O . LEU A 1 130 ? -8.489 11.406 33.748 1.00 95.69 130 LEU A O 1
ATOM 1035 N N . SER A 1 131 ? -10.265 12.519 34.581 1.00 95.88 131 SER A N 1
ATOM 1036 C CA . SER A 1 131 ? -10.568 11.530 35.625 1.00 95.88 131 SER A CA 1
A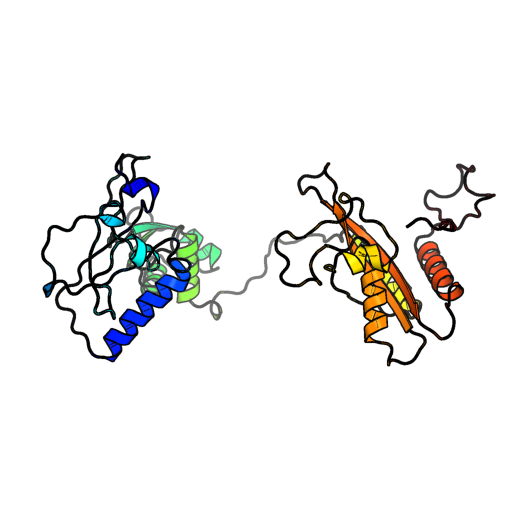TOM 1037 C C . SER A 1 131 ? -11.299 10.291 35.079 1.00 95.88 131 SER A C 1
ATOM 1039 O O . SER A 1 131 ? -11.855 10.302 33.975 1.00 95.88 131 SER A O 1
ATOM 1041 N N . ALA A 1 132 ? -11.352 9.219 35.877 1.00 95.62 132 ALA A N 1
ATOM 1042 C CA . ALA A 1 132 ? -12.097 8.003 35.544 1.00 95.62 132 ALA A CA 1
ATOM 1043 C C . ALA A 1 132 ? -13.597 8.283 35.300 1.00 95.62 132 ALA A C 1
ATOM 1045 O O . ALA A 1 132 ? -14.204 7.709 34.397 1.00 95.62 132 ALA A O 1
ATOM 1046 N N . GLU A 1 133 ? -14.193 9.207 36.059 1.00 95.31 133 GLU A N 1
ATOM 1047 C CA . GLU A 1 133 ? -15.588 9.642 35.922 1.00 95.31 133 GLU A CA 1
ATOM 1048 C C . GLU A 1 133 ? -15.827 10.425 34.623 1.00 95.31 133 GLU A C 1
ATOM 1050 O O . GLU A 1 133 ? -16.858 10.257 33.965 1.00 95.31 133 GLU A O 1
ATOM 1055 N N . GLU A 1 134 ? -14.878 11.280 34.232 1.00 96.12 134 GLU A N 1
ATOM 1056 C CA . GLU A 1 134 ? -14.942 12.032 32.976 1.00 96.12 134 GLU A CA 1
ATOM 1057 C C . GLU A 1 134 ? -14.824 11.099 31.766 1.00 96.12 134 GLU A C 1
ATOM 1059 O O . GLU A 1 134 ? -15.616 11.205 30.825 1.00 96.12 134 GLU A O 1
ATOM 1064 N N . ILE A 1 135 ? -13.902 10.134 31.823 1.00 96.19 135 ILE A N 1
ATOM 1065 C CA . ILE A 1 135 ? -13.726 9.091 30.806 1.00 96.19 135 ILE A CA 1
ATOM 1066 C C . ILE A 1 135 ? -14.976 8.203 30.710 1.00 96.19 135 ILE A C 1
ATOM 1068 O O . ILE A 1 135 ? -15.484 7.996 29.607 1.00 96.19 135 ILE A O 1
ATOM 1072 N N . ALA A 1 136 ? -15.548 7.753 31.833 1.00 94.69 136 ALA A N 1
ATOM 1073 C CA . ALA A 1 136 ? -16.794 6.977 31.854 1.00 94.69 136 ALA A CA 1
ATOM 1074 C C . ALA A 1 136 ? -17.954 7.717 31.158 1.00 94.69 136 ALA A C 1
ATOM 1076 O O . ALA A 1 136 ? -18.680 7.160 30.325 1.00 94.69 136 ALA A O 1
ATOM 1077 N N . LYS A 1 137 ? -18.087 9.016 31.444 1.00 95.19 137 LYS A N 1
ATOM 1078 C CA . LYS A 1 137 ? -19.091 9.905 30.844 1.00 95.19 137 LYS A CA 1
ATOM 1079 C C . LYS A 1 137 ? -18.852 10.165 29.350 1.00 95.19 137 LYS A C 1
ATOM 1081 O O . LYS A 1 137 ? -19.812 10.392 28.612 1.00 95.19 137 LYS A O 1
ATOM 1086 N N . ILE A 1 138 ? -17.602 10.124 28.888 1.00 93.75 138 ILE A N 1
ATOM 1087 C CA . ILE A 1 138 ? -17.248 10.185 27.461 1.00 93.75 138 ILE A CA 1
ATOM 1088 C C . ILE A 1 138 ? -17.607 8.866 26.767 1.00 93.75 138 ILE A C 1
ATOM 1090 O O . ILE A 1 138 ? -18.314 8.897 25.760 1.00 93.75 138 ILE A O 1
ATOM 1094 N N . LEU A 1 139 ? -17.221 7.721 27.337 1.00 92.31 139 LEU A N 1
ATOM 1095 C CA . LEU A 1 139 ? -17.522 6.382 26.811 1.00 92.31 139 LEU A CA 1
ATOM 1096 C C . LEU A 1 139 ? -19.030 6.101 26.706 1.00 92.31 139 LEU A C 1
ATOM 1098 O O . LEU A 1 139 ? -19.469 5.437 25.767 1.00 92.31 139 LEU A O 1
ATOM 1102 N N . THR A 1 140 ? -19.844 6.695 27.583 1.00 89.31 140 THR A N 1
ATOM 1103 C CA . THR A 1 140 ? -21.316 6.636 27.483 1.00 89.31 140 THR A CA 1
ATOM 1104 C C . THR A 1 140 ? -21.834 7.155 26.128 1.00 89.31 140 THR A C 1
ATOM 1106 O O . THR A 1 140 ? -22.832 6.648 25.615 1.00 89.31 140 THR A O 1
ATOM 1109 N N . LYS A 1 141 ? -21.147 8.117 25.483 1.00 87.12 141 LYS A N 1
ATOM 1110 C CA . LYS A 1 141 ? -21.516 8.602 24.134 1.00 87.12 141 LYS A CA 1
ATOM 1111 C C . LYS A 1 141 ? -21.315 7.541 23.043 1.00 87.12 141 LYS A C 1
ATOM 1113 O O . LYS A 1 141 ? -22.012 7.589 22.035 1.00 87.12 141 LYS A O 1
ATOM 1118 N N . MET A 1 142 ? -20.400 6.594 23.257 1.00 85.94 142 MET A N 1
ATOM 1119 C CA . MET A 1 142 ? -20.106 5.467 22.356 1.00 85.94 142 MET A CA 1
ATOM 1120 C C . MET A 1 142 ? -20.851 4.181 22.763 1.00 85.94 142 MET A C 1
ATOM 1122 O O . MET A 1 142 ? -20.485 3.081 22.351 1.00 85.94 142 MET A O 1
ATOM 1126 N N . ALA A 1 143 ? -21.923 4.334 23.553 1.00 80.75 143 ALA A N 1
ATOM 1127 C CA . ALA A 1 143 ? -22.830 3.289 24.036 1.00 80.75 143 ALA A CA 1
ATOM 1128 C C . ALA A 1 143 ? -22.233 2.247 25.008 1.00 80.75 143 ALA A C 1
ATOM 1130 O O . ALA A 1 143 ? -22.870 1.226 25.268 1.00 80.75 143 ALA A O 1
ATOM 1131 N N . TYR A 1 144 ? -21.067 2.509 25.604 1.00 84.19 144 TYR A N 1
ATOM 1132 C CA . TYR A 1 144 ? -20.577 1.712 26.733 1.00 84.19 144 TYR A CA 1
ATOM 1133 C C . TYR A 1 144 ? -21.324 2.042 28.025 1.00 84.19 144 TYR A C 1
ATOM 1135 O O . TYR A 1 144 ? -21.664 3.198 28.281 1.00 84.19 144 TYR A O 1
ATOM 1143 N N . THR A 1 145 ? -21.476 1.043 28.895 1.00 89.25 145 THR A N 1
ATOM 1144 C CA . THR A 1 145 ? -21.693 1.290 30.327 1.00 89.25 145 THR A CA 1
ATOM 1145 C C . THR A 1 145 ? -20.335 1.203 31.012 1.00 89.25 145 THR A C 1
ATOM 1147 O O . THR A 1 145 ? -19.714 0.147 31.005 1.00 89.25 145 THR A O 1
ATOM 1150 N N . ALA A 1 146 ? -19.841 2.315 31.553 1.00 93.06 146 ALA A N 1
ATOM 1151 C CA . ALA A 1 146 ? -18.511 2.395 32.157 1.00 93.06 146 ALA A CA 1
ATOM 1152 C C . ALA A 1 146 ? -18.565 3.082 33.528 1.00 93.06 146 ALA A C 1
ATOM 1154 O O . ALA A 1 146 ? -19.416 3.943 33.761 1.00 93.06 146 ALA A O 1
ATOM 1155 N N . ARG A 1 147 ? -17.664 2.698 34.437 1.00 94.19 147 ARG A N 1
ATOM 1156 C CA . ARG A 1 147 ? -17.580 3.209 35.819 1.00 94.19 147 ARG A CA 1
ATOM 1157 C C . ARG A 1 147 ? -16.128 3.169 36.322 1.00 94.19 147 ARG A C 1
ATOM 1159 O O . ARG A 1 147 ? -15.412 2.241 35.948 1.00 94.19 147 ARG A O 1
ATOM 1166 N N . PRO A 1 148 ? -15.687 4.102 37.186 1.00 95.06 148 PRO A N 1
ATOM 1167 C CA . PRO A 1 148 ? -14.436 3.933 37.927 1.00 95.06 148 PRO A CA 1
ATOM 1168 C C . PRO A 1 148 ? -14.429 2.583 38.653 1.00 95.06 148 PRO A C 1
ATOM 1170 O O . PRO A 1 148 ? -15.452 2.192 39.225 1.00 95.06 148 PRO A O 1
ATOM 1173 N N . SER A 1 149 ? -13.310 1.864 38.604 1.00 93.62 149 SER A N 1
ATOM 1174 C CA . SER A 1 149 ? -13.208 0.558 39.250 1.00 93.62 149 SER A CA 1
ATOM 1175 C C . SER A 1 149 ? -13.076 0.694 40.768 1.00 93.62 149 SER A C 1
ATOM 1177 O O . SER A 1 149 ? -12.498 1.652 41.281 1.00 93.62 149 SER A O 1
ATOM 1179 N N . ALA A 1 150 ? -13.580 -0.295 41.507 1.00 91.75 150 ALA A N 1
ATOM 1180 C CA . ALA A 1 150 ? -13.391 -0.373 42.956 1.00 91.75 150 ALA A CA 1
ATOM 1181 C C . ALA A 1 150 ? -11.981 -0.865 43.351 1.00 91.75 150 ALA A C 1
ATOM 1183 O O . ALA A 1 150 ? -11.600 -0.754 44.515 1.00 91.75 150 ALA A O 1
ATOM 1184 N N . GLU A 1 151 ? -11.221 -1.420 42.401 1.00 91.00 151 GLU A N 1
ATOM 1185 C CA . GLU A 1 151 ? -9.923 -2.063 42.645 1.00 91.00 151 GLU A CA 1
ATOM 1186 C C . GLU A 1 151 ? -8.744 -1.078 42.588 1.00 91.00 151 GLU A C 1
ATOM 1188 O O . GLU A 1 151 ? -7.771 -1.225 43.328 1.00 91.00 151 GLU A O 1
ATOM 1193 N N . SER A 1 152 ? -8.825 -0.060 41.726 1.00 92.88 152 SER A N 1
ATOM 1194 C CA . SER A 1 152 ? -7.785 0.956 41.539 1.00 92.88 152 SER A CA 1
ATOM 1195 C C . SER A 1 152 ? -8.367 2.238 40.948 1.00 92.88 152 SER A C 1
ATOM 1197 O O . SER A 1 152 ? -9.183 2.188 40.032 1.00 92.88 152 SER A O 1
ATOM 1199 N N . ALA A 1 153 ? -7.871 3.391 41.406 1.00 90.31 153 ALA A N 1
ATOM 1200 C CA . ALA A 1 153 ? -8.204 4.697 40.832 1.00 90.31 153 ALA A CA 1
ATOM 1201 C C . ALA A 1 153 ? -7.667 4.896 39.398 1.00 90.31 153 ALA A C 1
ATOM 1203 O O . ALA A 1 153 ? -8.097 5.822 38.714 1.00 90.31 153 ALA A O 1
ATOM 1204 N N . ASP A 1 154 ? -6.740 4.041 38.947 1.00 94.75 154 ASP A N 1
ATOM 1205 C CA . ASP A 1 154 ? -6.233 4.031 37.569 1.00 94.75 154 ASP A CA 1
ATOM 1206 C C . ASP A 1 154 ? -6.983 3.040 36.658 1.00 94.75 154 ASP A C 1
ATOM 1208 O O . ASP A 1 154 ? -6.620 2.884 35.498 1.00 94.75 154 ASP A O 1
ATOM 1212 N N . LEU A 1 155 ? -8.025 2.358 37.152 1.00 96.00 155 LEU A N 1
ATOM 1213 C CA . LEU A 1 155 ? -8.821 1.416 36.363 1.00 96.00 155 LEU A CA 1
ATOM 1214 C C . LEU A 1 155 ? -10.256 1.909 36.173 1.00 96.00 155 LEU A C 1
ATOM 1216 O O . LEU A 1 155 ? -10.901 2.424 37.089 1.00 96.00 155 LEU A O 1
ATOM 1220 N N . ILE A 1 156 ? -10.778 1.687 34.970 1.00 95.88 156 ILE A N 1
ATOM 1221 C CA . ILE A 1 156 ? -12.187 1.874 34.630 1.00 95.88 156 ILE A CA 1
ATOM 1222 C C . ILE A 1 156 ? -12.777 0.523 34.209 1.00 95.88 156 ILE A C 1
ATOM 1224 O O . ILE A 1 156 ? -12.261 -0.124 33.297 1.00 95.88 156 ILE A O 1
ATOM 1228 N N . ASP A 1 157 ? -13.849 0.087 34.875 1.00 95.88 157 ASP A N 1
ATOM 1229 C CA . ASP A 1 157 ? -14.626 -1.071 34.432 1.00 95.88 157 ASP A CA 1
ATOM 1230 C C . ASP A 1 157 ? -15.490 -0.638 33.237 1.00 95.88 157 ASP A C 1
ATOM 1232 O O . ASP A 1 157 ? -16.206 0.369 33.310 1.00 95.88 157 ASP A O 1
ATOM 1236 N N . VAL A 1 158 ? -15.465 -1.412 32.154 1.00 94.00 158 VAL A N 1
ATOM 1237 C CA . VAL A 1 158 ? -16.186 -1.128 30.909 1.00 94.00 158 VAL A CA 1
ATOM 1238 C C . VAL A 1 158 ? -16.984 -2.357 30.481 1.00 94.00 158 VAL A C 1
ATOM 1240 O O . VAL A 1 158 ? -16.426 -3.373 30.071 1.00 94.00 158 VAL A O 1
ATOM 1243 N N . ASP A 1 159 ? -18.308 -2.248 30.535 1.00 89.81 159 ASP A N 1
ATOM 1244 C CA . ASP A 1 159 ? -19.240 -3.248 30.025 1.00 89.81 159 ASP A CA 1
ATOM 1245 C C . ASP A 1 159 ? -19.520 -2.961 28.540 1.00 89.81 159 ASP A C 1
ATOM 1247 O O . ASP A 1 159 ? -20.295 -2.066 28.179 1.00 89.81 159 ASP A O 1
ATOM 1251 N N . ILE A 1 160 ? -18.849 -3.718 27.666 1.00 83.75 160 ILE A N 1
ATOM 1252 C CA . ILE A 1 160 ? -18.949 -3.610 26.208 1.00 83.75 160 ILE A CA 1
ATOM 1253 C C . ILE A 1 160 ? -20.286 -4.218 25.752 1.00 83.75 160 ILE A C 1
ATOM 1255 O O . ILE A 1 160 ? -20.493 -5.417 25.959 1.00 83.75 160 ILE A O 1
ATOM 1259 N N . PRO A 1 161 ? -21.192 -3.468 25.098 1.00 75.12 161 PRO A N 1
ATOM 1260 C CA . PRO A 1 161 ? -22.454 -4.027 24.619 1.00 75.12 161 PRO A CA 1
ATOM 1261 C C . PRO A 1 161 ? -22.223 -5.042 23.481 1.00 75.12 161 PRO A C 1
ATOM 1263 O O . PRO A 1 161 ? -21.284 -4.880 22.697 1.00 75.12 161 PRO A O 1
ATOM 1266 N N . PRO A 1 162 ? -23.108 -6.040 23.287 1.00 64.00 162 PRO A N 1
ATOM 1267 C CA . PRO A 1 162 ? -22.974 -7.048 22.222 1.00 64.00 162 PRO A CA 1
ATOM 1268 C C . PRO A 1 162 ? -23.010 -6.460 20.798 1.00 64.00 162 PRO A C 1
ATOM 1270 O O . PRO A 1 162 ? -22.622 -7.120 19.838 1.00 64.00 162 PRO A O 1
ATOM 1273 N N . THR A 1 163 ? -23.442 -5.204 20.640 1.00 63.19 163 THR A N 1
ATOM 1274 C CA . THR A 1 163 ? -23.377 -4.446 19.380 1.00 63.19 163 THR A CA 1
ATOM 1275 C C . THR A 1 163 ? -21.964 -3.985 19.007 1.00 63.19 163 THR A C 1
ATOM 1277 O O . THR A 1 163 ? -21.739 -3.643 17.849 1.00 63.19 163 THR A O 1
ATOM 1280 N N . ARG A 1 164 ? -21.020 -3.960 19.959 1.00 71.00 164 ARG A N 1
ATOM 1281 C CA . ARG A 1 164 ? -19.610 -3.591 19.759 1.00 71.00 164 ARG A CA 1
ATOM 1282 C C . ARG A 1 164 ? -18.736 -4.848 19.751 1.00 71.00 164 ARG A C 1
ATOM 1284 O O . ARG A 1 164 ? -18.077 -5.197 20.732 1.00 71.00 164 ARG A O 1
ATOM 1291 N N . ALA A 1 165 ? -18.797 -5.583 18.642 1.00 75.81 165 ALA A N 1
ATOM 1292 C CA . ALA A 1 165 ? -18.012 -6.803 18.405 1.00 75.81 165 ALA A CA 1
ATOM 1293 C C . ALA A 1 165 ? -16.568 -6.521 17.933 1.00 75.81 165 ALA A C 1
ATOM 1295 O O . ALA A 1 165 ? -15.727 -7.413 17.937 1.00 75.81 165 ALA A O 1
ATOM 1296 N N . ASP A 1 166 ? -16.307 -5.279 17.533 1.00 80.88 166 ASP A N 1
ATOM 1297 C CA . ASP A 1 166 ? -15.024 -4.705 17.128 1.00 80.88 166 ASP A CA 1
ATOM 1298 C C . ASP A 1 166 ? -14.042 -4.508 18.297 1.00 80.88 166 ASP A C 1
ATOM 1300 O O . ASP A 1 166 ? -12.836 -4.561 18.093 1.00 80.88 166 ASP A O 1
ATOM 1304 N N . VAL A 1 167 ? -14.558 -4.339 19.517 1.00 85.06 167 VAL A N 1
ATOM 1305 C CA . VAL A 1 167 ? -13.772 -4.043 20.724 1.00 85.06 167 VAL A CA 1
ATOM 1306 C C . VAL A 1 167 ? -13.144 -5.323 21.278 1.00 85.06 167 VAL A C 1
ATOM 1308 O O . VAL A 1 167 ? -13.852 -6.229 21.735 1.00 85.06 167 VAL A O 1
ATOM 1311 N N . LEU A 1 168 ? -11.818 -5.407 21.252 1.00 88.81 168 LEU A N 1
ATOM 1312 C CA . LEU A 1 168 ? -11.016 -6.576 21.626 1.00 88.81 168 LEU A CA 1
ATOM 1313 C C . LEU A 1 168 ? -9.880 -6.237 22.611 1.00 88.81 168 LEU A C 1
ATOM 1315 O O . LEU A 1 168 ? -9.360 -7.142 23.261 1.00 88.81 168 LEU A O 1
ATOM 1319 N N . HIS A 1 169 ? -9.500 -4.964 22.736 1.00 92.50 169 HIS A N 1
ATOM 1320 C CA . HIS A 1 169 ? -8.401 -4.478 23.568 1.00 92.50 169 HIS A CA 1
ATOM 1321 C C . HIS A 1 169 ? -8.705 -3.082 24.149 1.00 92.50 169 HIS A C 1
ATOM 1323 O O . HIS A 1 169 ? -9.528 -2.336 23.619 1.00 92.50 169 HIS A O 1
ATOM 1329 N N . GLN A 1 170 ? -7.982 -2.656 25.195 1.00 95.31 170 GLN A N 1
ATOM 1330 C CA . GLN A 1 170 ? -8.121 -1.290 25.735 1.00 95.31 170 GLN A CA 1
ATOM 1331 C C . GLN A 1 170 ? -7.725 -0.177 24.738 1.00 95.31 170 GLN A C 1
ATOM 1333 O O . GLN A 1 170 ? -8.057 0.988 24.945 1.00 95.31 170 GLN A O 1
ATOM 1338 N N . ALA A 1 171 ? -7.074 -0.529 23.625 1.00 95.75 171 ALA A N 1
ATOM 1339 C CA . ALA A 1 171 ? -6.790 0.386 22.516 1.00 95.75 171 ALA A CA 1
ATOM 1340 C C . ALA A 1 171 ? -8.055 0.816 21.748 1.00 95.75 171 ALA A C 1
ATOM 1342 O O . ALA A 1 171 ? -8.119 1.950 21.282 1.00 95.75 171 ALA A O 1
ATOM 1343 N N . ASP A 1 172 ? -9.074 -0.040 21.666 1.00 94.44 172 ASP A N 1
ATOM 1344 C CA . ASP A 1 172 ? -10.324 0.285 20.964 1.00 94.44 172 ASP A CA 1
ATOM 1345 C C . ASP A 1 172 ? -11.194 1.203 21.848 1.00 94.44 172 ASP A C 1
ATOM 1347 O O . ASP A 1 172 ? -11.798 2.168 21.386 1.00 94.44 172 ASP A O 1
ATOM 1351 N N . ILE A 1 173 ? -11.144 0.981 23.168 1.00 95.06 173 ILE A N 1
ATOM 1352 C CA . ILE A 1 173 ? -11.709 1.882 24.187 1.00 95.06 173 ILE A CA 1
ATOM 1353 C C . ILE A 1 173 ? -11.000 3.251 24.146 1.00 95.06 173 ILE A C 1
ATOM 1355 O O . ILE A 1 173 ? -11.652 4.287 24.268 1.00 95.06 173 ILE A O 1
ATOM 1359 N N . MET A 1 174 ? -9.680 3.276 23.922 1.00 96.56 174 MET A N 1
ATOM 1360 C CA . MET A 1 174 ? -8.898 4.504 23.719 1.00 96.56 174 MET A CA 1
ATOM 1361 C C . MET A 1 174 ? -9.320 5.261 22.451 1.00 96.56 174 MET A C 1
ATOM 1363 O O . MET A 1 174 ? -9.514 6.478 22.507 1.00 96.56 174 MET A O 1
ATOM 1367 N N . GLU A 1 175 ? -9.537 4.556 21.335 1.00 97.06 175 GLU A N 1
ATOM 1368 C CA . GLU A 1 175 ? -10.089 5.147 20.112 1.00 97.06 175 GLU A CA 1
ATOM 1369 C C . GLU A 1 175 ? -11.472 5.771 20.370 1.00 97.06 175 GLU A C 1
ATOM 1371 O O . GLU A 1 175 ? -11.694 6.933 20.026 1.00 97.06 175 GLU A O 1
ATOM 1376 N N . ASP A 1 176 ? -12.375 5.065 21.054 1.00 94.81 176 ASP A N 1
ATOM 1377 C CA . ASP A 1 176 ? -13.698 5.588 21.414 1.00 94.81 176 ASP A CA 1
ATOM 1378 C C . ASP A 1 176 ? -13.645 6.816 22.338 1.00 94.81 176 ASP A C 1
ATOM 1380 O O . ASP A 1 176 ? -14.408 7.765 22.130 1.00 94.81 176 ASP A O 1
ATOM 1384 N N . VAL A 1 177 ? -12.737 6.853 23.325 1.00 96.25 177 VAL A N 1
ATOM 1385 C CA . VAL A 1 177 ? -12.494 8.056 24.148 1.00 96.25 177 VAL A CA 1
ATOM 1386 C C . VAL A 1 177 ? -12.062 9.222 23.261 1.00 96.25 177 VAL A C 1
ATOM 1388 O O . VAL A 1 177 ? -12.632 10.312 23.357 1.00 96.25 177 VAL A O 1
ATOM 1391 N N . ALA A 1 178 ? -11.104 9.000 22.359 1.00 96.31 178 ALA A N 1
ATOM 1392 C CA . ALA A 1 178 ? -10.606 10.025 21.450 1.00 96.31 178 ALA A CA 1
ATOM 1393 C C . ALA A 1 178 ? -11.691 10.519 20.468 1.00 96.31 178 ALA A C 1
ATOM 1395 O O . ALA A 1 178 ? -11.792 11.726 20.224 1.00 96.31 178 ALA A O 1
ATOM 1396 N N . ILE A 1 179 ? -12.544 9.628 19.948 1.00 95.38 179 ILE A N 1
ATOM 1397 C CA . ILE A 1 179 ? -13.680 9.968 19.074 1.00 95.38 179 ILE A CA 1
ATOM 1398 C C . ILE A 1 179 ? -14.727 10.792 19.835 1.00 95.38 179 ILE A C 1
ATOM 1400 O O . ILE A 1 179 ? -15.139 11.853 19.363 1.00 95.38 179 ILE A O 1
ATOM 1404 N N . ALA A 1 180 ? -15.136 10.349 21.027 1.00 93.94 180 ALA A N 1
ATOM 1405 C CA . ALA A 1 180 ? -16.180 11.001 21.819 1.00 93.94 180 ALA A CA 1
ATOM 1406 C C . ALA A 1 180 ? -15.717 12.279 22.545 1.00 93.94 180 ALA A C 1
ATOM 1408 O O . 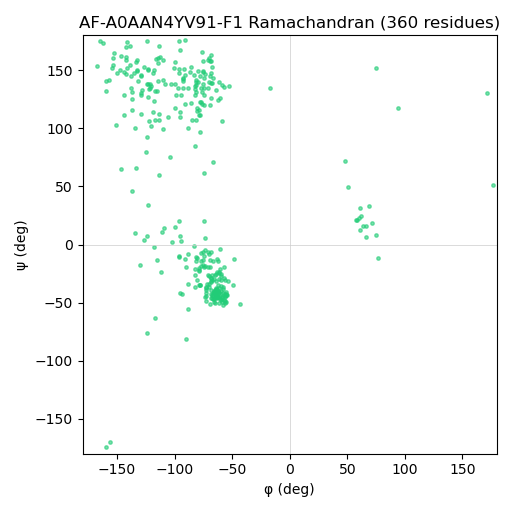ALA A 1 180 ? -16.556 13.104 22.933 1.00 93.94 180 ALA A O 1
ATOM 1409 N N . TYR A 1 181 ? -14.407 12.474 22.711 1.00 95.88 181 TYR A N 1
ATOM 1410 C CA . TYR A 1 181 ? -13.787 13.761 23.042 1.00 95.88 181 TYR A CA 1
ATOM 1411 C C . TYR A 1 181 ? -13.658 14.667 21.799 1.00 95.88 181 TYR A C 1
ATOM 1413 O O . TYR A 1 181 ? -13.854 15.882 21.879 1.00 95.88 181 TYR A O 1
ATOM 1421 N N . GLY A 1 182 ? -13.408 14.060 20.635 1.00 96.12 182 GLY A N 1
ATOM 1422 C CA . GLY A 1 182 ? -13.311 14.685 19.319 1.00 96.12 182 GLY A CA 1
ATOM 1423 C C . GLY A 1 182 ? -11.871 15.039 18.951 1.00 96.12 182 GLY A C 1
ATOM 1424 O O . GLY A 1 182 ? -11.265 15.907 19.575 1.00 96.12 182 GLY A O 1
ATOM 1425 N N . PHE A 1 183 ? -11.336 14.433 17.882 1.00 95.06 183 PHE A N 1
ATOM 1426 C CA . PHE A 1 183 ? -9.920 14.559 17.487 1.00 95.06 183 PHE A CA 1
ATOM 1427 C C . PHE A 1 183 ? -9.422 16.007 17.316 1.00 95.06 183 PHE A C 1
ATOM 1429 O O . PHE A 1 183 ? -8.263 16.298 17.599 1.00 95.06 183 PHE A O 1
ATOM 1436 N N . ASN A 1 184 ? -10.283 16.939 16.892 1.00 96.12 184 ASN A N 1
ATOM 1437 C CA . ASN A 1 184 ? -9.916 18.355 16.744 1.00 96.12 184 ASN A CA 1
ATOM 1438 C C . ASN A 1 184 ? -9.665 19.079 18.080 1.00 96.12 184 ASN A C 1
ATOM 1440 O O . ASN A 1 184 ? -9.010 20.119 18.077 1.00 96.12 184 ASN A O 1
ATOM 1444 N N . ASN A 1 185 ? -10.160 18.531 19.193 1.00 96.00 185 ASN A N 1
ATOM 1445 C CA . ASN A 1 185 ? -9.979 19.063 20.543 1.00 96.00 185 ASN A CA 1
ATOM 1446 C C . ASN A 1 185 ? -8.731 18.488 21.239 1.00 96.00 185 ASN A C 1
ATOM 1448 O O . ASN A 1 185 ? -8.348 18.984 22.299 1.00 96.00 185 ASN A O 1
ATOM 1452 N N . LEU A 1 186 ? -8.119 17.429 20.690 1.00 95.38 186 LEU A N 1
ATOM 1453 C CA . LEU A 1 186 ? -6.951 16.780 21.289 1.00 95.38 186 LEU A CA 1
ATOM 1454 C C . LEU A 1 186 ? -5.719 17.708 21.235 1.00 95.38 186 LEU A C 1
ATOM 1456 O O . LEU A 1 186 ? -5.487 18.373 20.215 1.00 95.38 186 LEU A O 1
ATOM 1460 N N . PRO A 1 187 ? -4.907 17.766 22.305 1.00 93.44 187 PRO A N 1
ATOM 1461 C CA . PRO A 1 187 ? -3.770 18.672 22.377 1.00 93.44 187 PRO A CA 1
ATOM 1462 C C . PRO A 1 187 ? -2.659 18.252 21.410 1.00 93.44 187 PRO A C 1
ATOM 1464 O O . PRO A 1 187 ? -2.072 17.175 21.504 1.00 93.44 187 PRO A O 1
ATOM 1467 N N . ARG A 1 188 ? -2.329 19.147 20.476 1.00 91.38 188 ARG A N 1
ATOM 1468 C CA . ARG A 1 188 ? -1.259 18.931 19.496 1.00 91.38 188 ARG A CA 1
ATOM 1469 C C . ARG A 1 188 ? 0.098 19.178 20.151 1.00 91.38 188 ARG A C 1
ATOM 1471 O O . ARG A 1 188 ? 0.437 20.318 20.458 1.00 91.38 188 ARG A O 1
ATOM 1478 N N . SER A 1 189 ? 0.881 18.118 20.324 1.00 85.38 189 SER A N 1
ATOM 1479 C CA . SER A 1 189 ? 2.267 18.179 20.797 1.00 85.38 189 SER A CA 1
ATOM 1480 C C . SER A 1 189 ? 3.241 17.714 19.709 1.00 85.38 189 SER A C 1
ATOM 1482 O O . SER A 1 189 ? 2.867 16.981 18.793 1.00 85.38 189 SER A O 1
ATOM 1484 N N . PHE A 1 190 ? 4.497 18.157 19.793 1.00 84.12 190 PHE A N 1
ATOM 1485 C CA . PHE A 1 190 ? 5.583 17.651 18.951 1.00 84.12 190 PHE A CA 1
ATOM 1486 C C . PHE A 1 190 ? 6.452 16.679 19.771 1.00 84.12 190 PHE A C 1
ATOM 1488 O O . PHE A 1 190 ? 6.746 16.996 20.928 1.00 84.12 190 PHE A O 1
ATOM 1495 N N . PRO A 1 191 ? 6.898 15.530 19.223 1.00 83.00 191 PRO A N 1
ATOM 1496 C CA . PRO A 1 191 ? 7.729 14.575 19.957 1.00 83.00 191 PRO A CA 1
ATOM 1497 C C . PRO A 1 191 ? 9.045 15.193 20.460 1.00 83.00 191 PRO A C 1
ATOM 1499 O O . PRO A 1 191 ? 9.994 15.397 19.705 1.00 83.00 191 PRO A O 1
ATOM 1502 N N . SER A 1 192 ? 9.129 15.450 21.767 1.00 73.81 192 SER A N 1
ATOM 1503 C CA . SER A 1 192 ? 10.287 16.095 22.409 1.00 73.81 192 SER A CA 1
ATOM 1504 C C . SER A 1 192 ? 11.557 15.232 22.436 1.00 73.81 192 SER A C 1
ATOM 1506 O O . SER A 1 192 ? 12.647 15.741 22.690 1.00 73.81 192 SER A O 1
ATOM 1508 N N . LYS A 1 193 ? 11.437 13.930 22.146 1.00 69.06 193 LYS A N 1
ATOM 1509 C CA . LYS A 1 193 ? 12.532 12.947 22.098 1.00 69.06 193 LYS A CA 1
ATOM 1510 C C . LYS A 1 193 ? 12.761 12.421 20.672 1.00 69.06 193 LYS A C 1
ATOM 1512 O O . LYS A 1 193 ? 12.635 11.225 20.436 1.00 69.06 193 LYS A O 1
ATOM 1517 N N . SER A 1 194 ? 13.087 13.299 19.719 1.00 64.38 194 SER A N 1
ATOM 1518 C CA . SER A 1 194 ? 13.348 12.904 18.318 1.00 64.38 194 SER A CA 1
ATOM 1519 C C . SER A 1 194 ? 14.566 13.598 17.685 1.00 64.38 194 SER A C 1
ATOM 1521 O O . SER A 1 194 ? 14.514 14.075 16.553 1.00 64.38 194 SER A O 1
ATOM 1523 N N . GLY A 1 195 ? 15.691 13.640 18.406 1.00 78.00 195 GLY A N 1
ATOM 1524 C CA . GLY A 1 195 ? 16.989 14.083 17.877 1.00 78.00 195 GLY A CA 1
ATOM 1525 C C . GLY A 1 195 ? 17.648 13.044 16.960 1.00 78.00 195 GLY A C 1
ATOM 1526 O O . GLY A 1 195 ? 18.713 12.528 17.283 1.00 78.00 195 GLY A O 1
ATOM 1527 N N . THR A 1 196 ? 17.001 12.691 15.848 1.00 86.62 196 THR A N 1
ATOM 1528 C CA . THR A 1 196 ? 17.461 11.655 14.907 1.00 86.62 196 THR A CA 1
ATOM 1529 C C . THR A 1 196 ? 18.259 12.244 13.745 1.00 86.62 196 THR A C 1
ATOM 1531 O O . THR A 1 196 ? 17.761 13.122 13.039 1.00 86.62 196 THR A O 1
ATOM 1534 N N . ILE A 1 197 ? 19.454 11.713 13.475 1.00 90.81 197 ILE A N 1
ATOM 1535 C CA . ILE A 1 197 ? 20.211 12.029 12.255 1.00 90.81 197 ILE A CA 1
ATOM 1536 C C . ILE A 1 197 ? 19.654 11.181 11.105 1.00 90.81 197 ILE A C 1
ATOM 1538 O O . ILE A 1 197 ? 19.717 9.954 11.150 1.00 90.81 197 ILE A O 1
ATOM 1542 N N . ALA A 1 198 ? 19.108 11.827 10.075 1.00 92.38 198 ALA A N 1
ATOM 1543 C CA . ALA A 1 198 ? 18.616 11.146 8.881 1.00 92.38 198 ALA A CA 1
ATOM 1544 C C . ALA A 1 198 ? 19.767 10.787 7.923 1.00 92.38 198 ALA A C 1
ATOM 1546 O O . ALA A 1 198 ? 20.661 11.599 7.682 1.00 92.38 198 ALA A O 1
ATOM 1547 N N . GLN A 1 199 ? 19.706 9.597 7.321 1.00 95.31 199 GLN A N 1
ATOM 1548 C CA . GLN A 1 199 ? 20.644 9.141 6.293 1.00 95.31 199 GLN A CA 1
ATOM 1549 C C . GLN A 1 199 ? 19.867 8.622 5.070 1.00 95.31 199 GLN A C 1
ATOM 1551 O O . GLN A 1 199 ? 18.964 7.801 5.236 1.00 95.31 199 GLN A O 1
ATOM 1556 N N . PRO A 1 200 ? 20.190 9.060 3.837 1.00 95.69 200 PRO A N 1
ATOM 1557 C CA . PRO A 1 200 ? 19.547 8.539 2.637 1.00 95.69 200 PRO A CA 1
ATOM 1558 C C . PRO A 1 200 ? 20.055 7.129 2.307 1.00 95.69 200 PRO A C 1
ATOM 1560 O O . PRO A 1 200 ? 21.250 6.844 2.422 1.00 95.69 200 PRO A O 1
ATOM 1563 N N . LEU A 1 201 ? 19.160 6.266 1.819 1.00 97.25 201 LEU A N 1
ATOM 1564 C CA . LEU A 1 201 ? 19.533 4.956 1.283 1.00 97.25 201 LEU A CA 1
ATOM 1565 C C . LEU A 1 201 ? 20.482 5.146 0.076 1.00 97.25 201 LEU A C 1
ATOM 1567 O O . LEU A 1 201 ? 20.096 5.852 -0.863 1.00 97.25 201 LEU A O 1
ATOM 1571 N N . PRO A 1 202 ? 21.684 4.527 0.043 1.00 96.56 202 PRO A N 1
ATOM 1572 C CA . PRO A 1 202 ? 22.701 4.834 -0.968 1.00 96.56 202 PRO A CA 1
ATOM 1573 C C . PRO A 1 202 ? 22.228 4.705 -2.420 1.00 96.56 202 PRO A C 1
ATOM 1575 O O . PRO A 1 202 ? 22.510 5.589 -3.225 1.00 96.56 202 PRO A O 1
ATOM 1578 N N . ILE A 1 203 ? 21.446 3.668 -2.748 1.00 96.06 203 ILE A N 1
ATOM 1579 C CA . ILE A 1 203 ? 20.938 3.454 -4.113 1.00 96.06 203 ILE A CA 1
ATOM 1580 C C . ILE A 1 203 ? 19.921 4.520 -4.552 1.00 96.06 203 ILE A C 1
ATOM 1582 O O . ILE A 1 203 ? 19.882 4.884 -5.725 1.00 96.06 203 ILE A O 1
ATOM 1586 N N . ASN A 1 204 ? 19.144 5.083 -3.621 1.00 96.94 204 ASN A N 1
ATOM 1587 C CA . ASN A 1 204 ? 18.236 6.190 -3.929 1.00 96.94 204 ASN A CA 1
ATOM 1588 C C . ASN A 1 204 ? 19.028 7.486 -4.131 1.00 96.94 204 ASN A C 1
ATOM 1590 O O . ASN A 1 204 ? 18.857 8.126 -5.161 1.00 96.94 204 ASN A O 1
ATOM 1594 N N . LYS A 1 205 ? 19.997 7.790 -3.253 1.00 96.75 205 LYS A N 1
ATOM 1595 C CA . LYS A 1 205 ? 20.902 8.938 -3.445 1.00 96.75 205 LYS A CA 1
ATOM 1596 C C . LYS A 1 205 ? 21.630 8.874 -4.796 1.00 96.75 205 LYS A C 1
ATOM 1598 O O . LYS A 1 205 ? 21.734 9.888 -5.475 1.00 96.75 205 LYS A O 1
ATOM 1603 N N . LEU A 1 206 ? 22.109 7.693 -5.191 1.00 95.31 206 LEU A N 1
ATOM 1604 C CA . LEU A 1 206 ? 22.714 7.462 -6.505 1.00 95.31 206 LEU A CA 1
ATOM 1605 C C . LEU A 1 206 ? 21.713 7.711 -7.644 1.00 95.31 206 LEU A C 1
ATOM 1607 O O . LEU A 1 206 ? 22.038 8.402 -8.605 1.00 95.31 206 LEU A O 1
ATOM 1611 N N . SER A 1 207 ? 20.486 7.200 -7.506 1.00 96.88 207 SER A N 1
ATOM 1612 C CA . SER A 1 207 ? 19.412 7.394 -8.490 1.00 96.88 207 SER A CA 1
ATOM 1613 C C . SER A 1 207 ? 19.099 8.872 -8.715 1.00 96.88 207 SER A C 1
ATOM 1615 O O . SER A 1 207 ? 18.998 9.305 -9.857 1.00 96.88 207 SER A O 1
ATOM 1617 N N . ASP A 1 208 ? 18.995 9.656 -7.643 1.00 96.81 208 ASP A N 1
ATOM 1618 C CA . ASP A 1 208 ? 18.648 11.079 -7.715 1.00 96.81 208 ASP A CA 1
ATOM 1619 C C . ASP A 1 208 ? 19.766 11.917 -8.358 1.00 96.81 208 ASP A C 1
ATOM 1621 O O . ASP A 1 208 ? 19.490 12.871 -9.089 1.00 96.81 208 ASP A O 1
ATOM 1625 N N . ILE A 1 209 ? 21.030 11.521 -8.175 1.00 96.12 209 ILE A N 1
ATOM 1626 C CA . ILE A 1 209 ? 22.171 12.121 -8.881 1.00 96.12 209 ILE A CA 1
ATOM 1627 C C . ILE A 1 209 ? 22.111 11.785 -10.384 1.00 96.12 209 ILE A C 1
ATOM 1629 O O . ILE A 1 209 ? 22.237 12.689 -11.209 1.00 96.12 209 ILE A O 1
ATOM 1633 N N . VAL A 1 210 ? 21.850 10.525 -10.760 1.00 96.69 210 VAL A N 1
ATOM 1634 C CA . VAL A 1 210 ? 21.715 10.115 -12.177 1.00 96.69 210 VAL A CA 1
ATOM 1635 C C . VAL A 1 210 ? 20.530 10.815 -12.860 1.00 96.69 210 VAL A C 1
ATOM 1637 O O . VAL A 1 210 ? 20.683 11.302 -13.980 1.00 96.69 210 VAL A O 1
ATOM 1640 N N . ARG A 1 211 ? 19.382 10.953 -12.177 1.00 97.62 211 ARG A N 1
ATOM 1641 C CA . ARG A 1 211 ? 18.237 11.759 -12.651 1.00 97.62 211 ARG A CA 1
ATOM 1642 C C . ARG A 1 211 ? 18.631 13.204 -12.922 1.00 97.62 211 ARG A C 1
ATOM 1644 O O . ARG A 1 211 ? 18.304 13.741 -13.977 1.00 97.62 211 ARG A O 1
ATOM 1651 N N . THR A 1 212 ? 19.341 13.819 -11.976 1.00 96.75 212 THR A N 1
ATOM 1652 C CA . THR A 1 212 ? 19.775 15.218 -12.074 1.00 96.75 212 THR A CA 1
ATOM 1653 C C . THR A 1 212 ? 20.697 15.421 -13.278 1.00 96.75 212 THR A C 1
ATOM 1655 O O . THR A 1 212 ? 20.480 16.343 -14.059 1.00 96.75 212 THR A O 1
ATOM 1658 N N . GLU A 1 213 ? 21.664 14.528 -13.497 1.00 95.81 213 GLU A N 1
ATOM 1659 C CA . GLU A 1 213 ? 22.559 14.579 -14.661 1.00 95.81 213 GLU A CA 1
ATOM 1660 C C . GLU A 1 213 ? 21.831 14.382 -15.997 1.00 95.81 213 GLU A C 1
ATOM 1662 O O . GLU A 1 213 ? 22.044 15.154 -16.934 1.00 95.81 213 GLU A O 1
ATOM 1667 N N . ALA A 1 214 ? 20.931 13.399 -16.099 1.00 97.19 214 ALA A N 1
ATOM 1668 C CA . ALA A 1 214 ? 20.156 13.172 -17.319 1.00 97.19 214 ALA A CA 1
ATOM 1669 C C . ALA A 1 214 ? 19.227 14.363 -17.640 1.00 97.19 214 ALA A C 1
ATOM 1671 O O . ALA A 1 214 ? 19.151 14.804 -18.793 1.00 97.19 214 ALA A O 1
ATOM 1672 N N . ALA A 1 215 ? 18.598 14.953 -16.618 1.00 97.25 215 ALA A N 1
ATOM 1673 C CA . ALA A 1 215 ? 17.816 16.181 -16.748 1.00 97.25 215 ALA A CA 1
ATOM 1674 C C . ALA A 1 215 ? 18.680 17.388 -17.163 1.00 97.25 215 ALA A C 1
ATOM 1676 O O . ALA A 1 215 ? 18.279 18.160 -18.034 1.00 97.25 215 ALA A O 1
ATOM 1677 N N . MET A 1 216 ? 19.894 17.530 -16.617 1.00 96.31 216 MET A N 1
ATOM 1678 C CA . MET A 1 216 ? 20.850 18.579 -17.007 1.00 96.31 216 MET A CA 1
ATOM 1679 C C . MET A 1 216 ? 21.403 18.390 -18.430 1.00 96.31 216 MET A C 1
ATOM 1681 O O . MET A 1 216 ? 21.651 19.377 -19.121 1.00 96.31 216 MET A O 1
ATOM 1685 N N . ALA A 1 217 ? 21.494 17.153 -18.928 1.00 95.88 217 ALA A N 1
ATOM 1686 C CA . ALA A 1 217 ? 21.717 16.844 -20.347 1.00 95.88 217 ALA A CA 1
ATOM 1687 C C . ALA A 1 217 ? 20.467 17.096 -21.235 1.00 95.88 217 ALA A C 1
ATOM 1689 O O . ALA A 1 217 ? 20.446 16.789 -22.436 1.00 95.88 217 ALA A O 1
ATOM 1690 N N . GLY A 1 218 ? 19.398 17.659 -20.662 1.00 96.38 218 GLY A N 1
ATOM 1691 C CA . GLY A 1 218 ? 18.162 18.020 -21.348 1.00 96.38 218 GLY A CA 1
ATOM 1692 C C . GLY A 1 218 ? 17.346 16.815 -21.808 1.00 96.38 218 GLY A C 1
ATOM 1693 O O . GLY A 1 218 ? 16.753 16.878 -22.885 1.00 96.38 218 GLY A O 1
ATOM 1694 N N . TRP A 1 219 ? 17.375 15.708 -21.066 1.00 97.81 219 TRP A N 1
ATOM 1695 C CA . TRP A 1 219 ? 16.448 14.588 -21.239 1.00 97.81 219 TRP A CA 1
ATOM 1696 C C . TRP A 1 219 ? 15.279 14.721 -20.252 1.00 97.81 219 TRP A C 1
ATOM 1698 O O . TRP A 1 219 ? 15.431 15.285 -19.171 1.00 97.81 219 TRP A O 1
ATOM 1708 N N . SER A 1 220 ? 14.105 14.209 -20.613 1.00 97.25 220 SER A N 1
ATOM 1709 C CA . SER A 1 220 ? 12.912 14.229 -19.758 1.00 97.25 220 SER A CA 1
ATOM 1710 C C . SER A 1 220 ? 12.736 12.890 -19.042 1.00 97.25 220 SER A C 1
ATOM 1712 O O . SER A 1 220 ? 12.729 11.849 -19.698 1.00 97.25 220 SER A O 1
ATOM 1714 N N . GLU A 1 221 ? 12.571 12.901 -17.717 1.00 98.12 221 GLU A N 1
ATOM 1715 C CA . GLU A 1 221 ? 12.220 11.676 -16.987 1.00 98.12 221 GLU A CA 1
ATOM 1716 C C . GLU A 1 221 ? 10.773 11.275 -17.309 1.00 98.12 221 GLU A C 1
ATOM 1718 O O . GLU A 1 221 ? 9.887 12.127 -17.411 1.00 98.12 221 GLU A O 1
ATOM 1723 N N . VAL A 1 222 ? 10.533 9.976 -17.477 1.00 97.75 222 VAL A N 1
ATOM 1724 C CA . VAL A 1 222 ? 9.205 9.399 -17.707 1.00 97.75 222 VAL A CA 1
ATOM 1725 C C . VAL A 1 222 ? 8.927 8.285 -16.701 1.00 97.75 222 VAL A C 1
ATOM 1727 O O . VAL A 1 222 ? 9.847 7.636 -16.208 1.00 97.75 222 VAL A O 1
ATOM 1730 N N . LEU A 1 223 ? 7.645 8.051 -16.408 1.00 97.38 223 LEU A N 1
ATOM 1731 C CA . LEU A 1 223 ? 7.197 7.072 -15.412 1.00 97.38 223 LEU A CA 1
ATOM 1732 C C . LEU A 1 223 ? 6.199 6.077 -16.042 1.00 97.38 223 LEU A C 1
ATOM 1734 O O . LEU A 1 223 ? 4.985 6.236 -15.896 1.00 97.38 223 LEU A O 1
ATOM 1738 N N . PRO A 1 224 ? 6.683 5.063 -16.786 1.00 95.69 224 PRO A N 1
ATOM 1739 C CA . PRO A 1 224 ? 5.872 3.945 -17.253 1.00 95.69 224 PRO A CA 1
ATOM 1740 C C . PRO A 1 224 ? 5.429 3.043 -16.092 1.00 95.69 224 PRO A C 1
ATOM 1742 O O . PRO A 1 224 ? 6.011 3.046 -15.008 1.00 95.69 224 PRO A O 1
ATOM 1745 N N . LEU A 1 225 ? 4.421 2.203 -16.332 1.00 94.75 225 LEU A N 1
ATOM 1746 C CA . LEU A 1 225 ? 4.002 1.198 -15.354 1.00 94.75 225 LEU A CA 1
ATOM 1747 C C . LEU A 1 225 ? 5.059 0.087 -15.201 1.00 94.75 225 LEU A C 1
ATOM 1749 O O . LEU A 1 225 ? 5.704 -0.324 -16.165 1.00 94.75 225 LEU A O 1
ATOM 1753 N N . ILE A 1 226 ? 5.198 -0.430 -13.976 1.00 95.69 226 ILE A N 1
ATOM 1754 C CA . ILE A 1 226 ? 6.089 -1.562 -13.655 1.00 95.69 226 ILE A CA 1
ATOM 1755 C C . ILE A 1 226 ? 5.524 -2.920 -14.118 1.00 95.69 226 ILE A C 1
ATOM 1757 O O . ILE A 1 226 ? 6.259 -3.902 -14.215 1.00 95.69 226 ILE A O 1
ATOM 1761 N N . LEU A 1 227 ? 4.218 -2.972 -14.396 1.00 96.19 227 LEU A N 1
ATOM 1762 C CA . LEU A 1 227 ? 3.523 -4.138 -14.934 1.00 96.19 227 LEU A CA 1
ATOM 1763 C C . LEU A 1 227 ? 3.319 -3.980 -16.442 1.00 96.19 227 LEU A C 1
ATOM 1765 O O . LEU A 1 227 ? 2.942 -2.902 -16.905 1.00 96.19 227 LEU A O 1
ATOM 1769 N N . CYS A 1 228 ? 3.541 -5.063 -17.179 1.00 93.88 228 CYS A N 1
ATOM 1770 C CA . CYS A 1 228 ? 3.370 -5.141 -18.627 1.00 93.88 228 CYS A CA 1
ATOM 1771 C C . CYS A 1 228 ? 2.787 -6.502 -19.050 1.00 93.88 228 CYS A C 1
ATOM 1773 O O . CYS A 1 228 ? 2.671 -7.442 -18.250 1.00 93.88 228 CYS A O 1
ATOM 1775 N N . SER A 1 229 ? 2.395 -6.612 -20.321 1.00 95.38 229 SER A N 1
ATOM 1776 C CA . SER A 1 229 ? 2.107 -7.911 -20.932 1.00 95.38 229 SER A CA 1
ATOM 1777 C C . SER A 1 229 ? 3.386 -8.735 -21.099 1.00 95.38 229 SER A C 1
ATOM 1779 O O . SER A 1 229 ? 4.502 -8.209 -21.136 1.00 95.38 229 SER A O 1
ATOM 1781 N N . HIS A 1 230 ? 3.230 -10.054 -21.203 1.00 95.12 230 HIS A N 1
ATOM 1782 C CA . HIS A 1 230 ? 4.349 -10.965 -21.439 1.00 95.12 230 HIS A CA 1
ATOM 1783 C C . HIS A 1 230 ? 5.049 -10.669 -22.776 1.00 95.12 230 HIS A C 1
ATOM 1785 O O . HIS A 1 230 ? 6.278 -10.588 -22.819 1.00 95.12 230 HIS A O 1
ATOM 1791 N N . ASP A 1 231 ? 4.272 -10.394 -23.827 1.00 94.25 231 ASP A N 1
ATOM 1792 C CA . ASP A 1 231 ? 4.789 -10.076 -25.161 1.00 94.25 231 ASP A CA 1
ATOM 1793 C C . ASP A 1 231 ? 5.572 -8.752 -25.198 1.00 94.25 231 ASP A C 1
ATOM 1795 O O . ASP A 1 231 ? 6.639 -8.699 -25.810 1.00 94.25 231 ASP A O 1
ATOM 1799 N N . GLU A 1 232 ? 5.112 -7.706 -24.494 1.00 93.62 232 GLU A N 1
ATOM 1800 C CA . GLU A 1 232 ? 5.844 -6.433 -24.355 1.00 93.62 232 GLU A CA 1
ATOM 1801 C C . GLU A 1 232 ? 7.221 -6.612 -23.704 1.00 93.62 232 GLU A C 1
ATOM 1803 O O . GLU A 1 232 ? 8.166 -5.908 -24.058 1.00 93.62 232 GLU A O 1
ATOM 1808 N N . ASN A 1 233 ? 7.340 -7.533 -22.743 1.00 94.56 233 ASN A N 1
ATOM 1809 C CA . ASN A 1 233 ? 8.586 -7.773 -22.015 1.00 94.56 233 ASN A CA 1
ATOM 1810 C C . ASN A 1 233 ? 9.564 -8.692 -22.771 1.00 94.56 233 ASN A C 1
ATOM 1812 O O . ASN A 1 233 ? 10.773 -8.608 -22.549 1.00 94.56 233 ASN A O 1
ATOM 1816 N N . PHE A 1 234 ? 9.049 -9.567 -23.641 1.00 94.06 234 PHE A N 1
ATOM 1817 C CA . PHE A 1 234 ? 9.828 -10.597 -24.328 1.00 94.06 234 PHE A CA 1
ATOM 1818 C C . PHE A 1 234 ? 9.705 -10.523 -25.852 1.00 94.06 234 PHE A C 1
ATOM 1820 O O . PHE A 1 234 ? 10.623 -10.046 -26.523 1.00 94.06 234 PHE A O 1
ATOM 1827 N N . ALA A 1 235 ? 8.574 -10.974 -26.402 1.00 92.94 235 ALA A N 1
ATOM 1828 C CA . ALA A 1 235 ? 8.401 -11.205 -27.834 1.00 92.94 235 ALA A CA 1
ATOM 1829 C C . ALA A 1 235 ? 8.645 -9.946 -28.686 1.00 92.94 235 ALA A C 1
ATOM 1831 O O . ALA A 1 235 ? 9.316 -10.018 -29.713 1.00 92.94 235 ALA A O 1
ATOM 1832 N N . TRP A 1 236 ? 8.165 -8.778 -28.247 1.00 93.00 236 TRP A N 1
ATOM 1833 C CA . TRP A 1 236 ? 8.324 -7.511 -28.975 1.00 93.00 236 TRP A CA 1
ATOM 1834 C C . TRP A 1 236 ? 9.740 -6.920 -28.870 1.00 93.00 236 TRP A C 1
ATOM 1836 O O . TRP A 1 236 ? 10.089 -6.031 -29.643 1.00 93.00 236 TRP A O 1
ATOM 1846 N N . LEU A 1 237 ? 10.569 -7.430 -27.951 1.00 91.00 237 LEU A N 1
ATOM 1847 C CA . LEU A 1 237 ? 12.007 -7.152 -27.879 1.00 91.00 237 LEU A CA 1
ATOM 1848 C C . LEU A 1 237 ? 12.853 -8.225 -28.594 1.00 91.00 237 LEU A C 1
ATOM 1850 O O . LEU A 1 237 ? 14.076 -8.203 -28.479 1.00 91.00 237 LEU A O 1
ATOM 1854 N N . ASN A 1 238 ? 12.218 -9.168 -29.305 1.00 90.56 238 ASN A N 1
ATOM 1855 C CA . ASN A 1 238 ? 12.826 -10.378 -29.879 1.00 90.56 238 ASN A CA 1
ATOM 1856 C C . ASN A 1 238 ? 13.519 -11.298 -28.850 1.00 90.56 238 ASN A C 1
ATOM 1858 O O . ASN A 1 238 ? 14.349 -12.123 -29.226 1.00 90.56 238 ASN A O 1
ATOM 1862 N N . ARG A 1 239 ? 13.156 -11.184 -27.566 1.00 88.25 239 ARG A N 1
ATOM 1863 C CA . ARG A 1 239 ? 13.704 -11.979 -26.455 1.00 88.25 239 ARG A CA 1
ATOM 1864 C C . ARG A 1 239 ? 12.874 -13.232 -26.227 1.00 88.25 239 ARG A C 1
ATOM 1866 O O . ARG A 1 239 ? 11.647 -13.202 -26.346 1.00 88.25 239 ARG A O 1
ATOM 1873 N N . LYS A 1 240 ? 13.521 -14.324 -25.821 1.00 89.50 240 LYS A N 1
ATOM 1874 C CA . LYS A 1 240 ? 12.824 -15.540 -25.371 1.00 89.50 240 LYS A CA 1
ATOM 1875 C C . LYS A 1 240 ? 12.635 -15.523 -23.857 1.00 89.50 240 LYS A C 1
ATOM 1877 O O . LYS A 1 240 ? 13.568 -15.243 -23.115 1.00 89.50 240 LYS A O 1
ATOM 1882 N N . ASP A 1 241 ? 11.433 -15.866 -23.400 1.00 90.44 241 ASP A N 1
ATOM 1883 C CA . ASP A 1 241 ? 11.199 -16.169 -21.988 1.00 90.44 241 ASP A CA 1
ATOM 1884 C C . ASP A 1 241 ? 11.752 -17.563 -21.670 1.00 90.44 241 ASP A C 1
ATOM 1886 O O . ASP A 1 241 ? 11.331 -18.562 -22.252 1.00 90.44 241 ASP A O 1
ATOM 1890 N N . ASP A 1 242 ? 12.685 -17.620 -20.727 1.00 89.88 242 ASP A N 1
ATOM 1891 C CA . ASP A 1 242 ? 13.235 -18.846 -20.142 1.00 89.88 242 ASP A CA 1
ATOM 1892 C C . ASP A 1 242 ? 12.273 -19.496 -19.122 1.00 89.88 242 ASP A C 1
ATOM 1894 O O . ASP A 1 242 ? 12.542 -20.579 -18.602 1.00 89.88 242 ASP A O 1
ATOM 1898 N N . GLY A 1 243 ? 11.173 -18.813 -18.785 1.00 88.44 243 GLY A N 1
ATOM 1899 C CA . GLY A 1 243 ? 10.225 -19.174 -17.733 1.00 88.44 243 GLY A CA 1
ATOM 1900 C C . GLY A 1 243 ? 10.722 -18.863 -16.316 1.00 88.44 243 GLY A C 1
ATOM 1901 O O . GLY A 1 243 ? 9.921 -18.860 -15.373 1.00 88.44 243 GLY A O 1
ATOM 1902 N N . ASN A 1 244 ? 12.006 -18.543 -16.153 1.00 89.12 244 ASN A N 1
ATOM 1903 C CA . ASN A 1 244 ? 12.728 -18.457 -14.884 1.00 89.12 244 ASN A CA 1
ATOM 1904 C C . ASN A 1 244 ? 13.208 -17.043 -14.538 1.00 89.12 244 ASN A C 1
ATOM 1906 O O . ASN A 1 244 ? 13.507 -16.809 -13.376 1.00 89.12 244 ASN A O 1
ATOM 1910 N N . THR A 1 245 ? 13.197 -16.096 -15.475 1.00 91.75 245 THR A N 1
ATOM 1911 C CA . THR A 1 245 ? 13.648 -14.712 -15.277 1.00 91.75 245 THR A CA 1
ATOM 1912 C C . THR A 1 245 ? 12.512 -13.807 -14.777 1.00 91.75 245 THR A C 1
ATOM 1914 O O . THR A 1 245 ? 12.626 -13.204 -13.708 1.00 91.75 245 THR A O 1
ATOM 1917 N N . ALA A 1 246 ? 11.381 -13.729 -15.492 1.00 94.69 246 ALA A N 1
ATOM 1918 C CA . ALA A 1 246 ? 10.299 -12.790 -15.157 1.00 94.69 246 ALA A CA 1
ATOM 1919 C C . ALA A 1 246 ? 9.362 -13.279 -14.038 1.00 94.69 246 ALA A C 1
ATOM 1921 O O . ALA A 1 246 ? 8.922 -14.437 -14.019 1.00 94.69 246 ALA A O 1
ATOM 1922 N N . VAL A 1 247 ? 8.972 -12.359 -13.150 1.00 95.50 247 VAL A N 1
ATOM 1923 C CA . VAL A 1 247 ? 7.911 -12.560 -12.150 1.00 95.50 247 VAL A CA 1
ATOM 1924 C C . VAL A 1 247 ? 6.544 -12.424 -12.832 1.00 95.50 247 VAL A C 1
ATOM 1926 O O . VAL A 1 247 ? 6.250 -11.394 -13.436 1.00 95.50 247 VAL A O 1
ATOM 1929 N N . LYS A 1 248 ? 5.701 -13.460 -12.742 1.00 94.50 248 LYS A N 1
ATOM 1930 C CA . LYS A 1 248 ? 4.377 -13.517 -13.390 1.00 94.50 248 LYS A CA 1
ATOM 1931 C C . LYS A 1 248 ? 3.261 -13.391 -12.351 1.00 94.50 248 LYS A C 1
ATOM 1933 O O . LYS A 1 248 ? 3.350 -13.999 -11.286 1.00 94.50 248 LYS A O 1
ATOM 1938 N N . LEU A 1 249 ? 2.217 -12.620 -12.653 1.00 94.00 249 LEU A N 1
ATOM 1939 C CA . LEU A 1 249 ? 1.062 -12.440 -11.773 1.00 94.00 249 LEU A CA 1
ATOM 1940 C C . LEU A 1 249 ? 0.084 -13.609 -11.947 1.00 94.00 249 LEU A C 1
ATOM 1942 O O . LEU A 1 249 ? -0.216 -14.013 -13.066 1.00 94.00 249 LEU A O 1
ATOM 1946 N N . ALA A 1 250 ? -0.437 -14.142 -10.838 1.00 92.94 250 ALA A N 1
ATOM 1947 C CA . ALA A 1 250 ? -1.304 -15.325 -10.864 1.00 92.94 250 ALA A CA 1
ATOM 1948 C C . ALA A 1 250 ? -2.719 -15.045 -11.408 1.00 92.94 250 ALA A C 1
ATOM 1950 O O . ALA A 1 250 ? -3.283 -15.882 -12.102 1.00 92.94 250 ALA A O 1
ATOM 1951 N N . ASN A 1 251 ? -3.289 -13.877 -11.091 1.00 92.31 251 ASN A N 1
ATOM 1952 C CA . ASN A 1 251 ? -4.653 -13.482 -11.471 1.00 92.31 251 ASN A CA 1
ATOM 1953 C C . ASN A 1 251 ? -4.676 -12.040 -12.027 1.00 92.31 251 ASN A C 1
ATOM 1955 O O . ASN A 1 251 ? -5.219 -11.141 -11.376 1.00 92.31 251 ASN A O 1
ATOM 1959 N N . PRO A 1 252 ? -4.046 -11.775 -13.187 1.00 90.38 252 PRO A N 1
ATOM 1960 C CA . PRO A 1 252 ? -4.016 -10.442 -13.783 1.00 90.38 252 PRO A CA 1
ATOM 1961 C C . PRO A 1 252 ? -5.419 -10.020 -14.248 1.00 90.38 252 PRO A C 1
ATOM 1963 O O . PRO A 1 252 ? -6.168 -10.817 -14.810 1.00 90.38 252 PRO A O 1
ATOM 1966 N N . LYS A 1 253 ? -5.794 -8.754 -14.018 1.00 87.31 253 LYS A N 1
ATOM 1967 C CA . LYS A 1 253 ? -7.113 -8.218 -14.420 1.00 87.31 253 LYS A CA 1
ATOM 1968 C C . LYS A 1 253 ? -7.208 -7.857 -15.904 1.00 87.31 253 LYS A C 1
ATOM 1970 O O . LYS A 1 253 ? -8.311 -7.798 -16.437 1.00 87.31 253 LYS A O 1
ATOM 1975 N N . THR A 1 254 ? -6.074 -7.622 -16.555 1.00 90.81 254 THR A N 1
ATOM 1976 C CA . THR A 1 254 ? -5.943 -7.308 -17.983 1.00 90.81 254 THR A CA 1
ATOM 1977 C C . THR A 1 254 ? -4.696 -7.999 -18.536 1.00 90.81 254 THR A C 1
ATOM 1979 O O . THR A 1 254 ? -3.778 -8.334 -17.783 1.00 90.81 254 THR A O 1
ATOM 1982 N N . LEU A 1 255 ? -4.636 -8.196 -19.856 1.00 87.69 255 LEU A N 1
ATOM 1983 C CA . LEU A 1 255 ? -3.455 -8.774 -20.514 1.00 87.69 255 LEU A CA 1
ATOM 1984 C C . LEU A 1 255 ? -2.211 -7.877 -20.379 1.00 87.69 255 LEU A C 1
ATOM 1986 O O . LEU A 1 255 ? -1.096 -8.383 -20.361 1.00 87.69 255 LEU A O 1
ATOM 1990 N N . GLU A 1 256 ? -2.396 -6.567 -20.197 1.00 88.12 256 GLU A N 1
ATOM 1991 C CA . GLU A 1 256 ? -1.310 -5.603 -19.972 1.00 88.12 256 GLU A CA 1
ATOM 1992 C C . GLU A 1 256 ? -0.636 -5.714 -18.595 1.00 88.12 256 GLU A C 1
ATOM 1994 O O . GLU A 1 256 ? 0.362 -5.041 -18.377 1.00 88.12 256 GLU A O 1
ATOM 1999 N N . PHE A 1 257 ? -1.134 -6.543 -17.667 1.00 92.50 257 PHE A N 1
ATOM 2000 C CA . PHE A 1 257 ? -0.571 -6.691 -16.313 1.00 92.50 257 PHE A CA 1
ATOM 2001 C C . PHE A 1 257 ? -0.182 -8.143 -15.978 1.00 92.50 257 PHE A C 1
ATOM 2003 O O . PHE A 1 257 ? -0.321 -8.586 -14.838 1.00 92.50 257 PHE A O 1
ATOM 2010 N N . GLN A 1 258 ? 0.279 -8.911 -16.968 1.00 94.31 258 GLN A N 1
ATOM 2011 C CA . GLN A 1 258 ? 0.664 -10.321 -16.803 1.00 94.31 258 GLN A CA 1
ATOM 2012 C C . GLN A 1 258 ? 1.979 -10.518 -16.037 1.00 94.31 258 GLN A C 1
ATOM 2014 O O . GLN A 1 258 ? 2.112 -11.498 -15.298 1.00 94.31 258 GLN A O 1
ATOM 2019 N N . VAL A 1 259 ? 2.961 -9.634 -16.226 1.00 95.69 259 VAL A N 1
ATOM 2020 C CA . VAL A 1 259 ? 4.303 -9.767 -15.640 1.00 95.69 259 VAL A CA 1
ATOM 2021 C C . VAL A 1 259 ? 4.782 -8.462 -15.018 1.00 95.69 259 VAL A C 1
ATOM 2023 O O . VAL A 1 259 ? 4.330 -7.376 -15.381 1.00 95.69 259 VAL A O 1
ATOM 2026 N N . VAL A 1 260 ? 5.723 -8.577 -14.082 1.00 96.44 260 VAL A N 1
ATOM 2027 C CA . VAL A 1 260 ? 6.558 -7.449 -13.660 1.00 96.44 260 VAL A CA 1
ATOM 2028 C C . VAL A 1 260 ? 7.704 -7.318 -14.661 1.00 96.44 260 VAL A C 1
ATOM 2030 O O . VAL A 1 260 ? 8.318 -8.323 -15.025 1.00 96.44 260 VAL A O 1
ATOM 2033 N N . ARG A 1 261 ? 7.982 -6.094 -15.116 1.00 95.44 261 ARG A N 1
ATOM 2034 C CA . ARG A 1 261 ? 8.997 -5.830 -16.143 1.00 95.44 261 ARG A CA 1
ATOM 2035 C C . ARG A 1 261 ? 10.404 -6.259 -15.705 1.00 95.44 261 ARG A C 1
ATOM 2037 O O . ARG A 1 261 ? 10.822 -5.990 -14.577 1.00 95.44 261 ARG A O 1
ATOM 2044 N N . THR A 1 262 ? 11.158 -6.844 -16.634 1.00 95.81 262 THR A N 1
ATOM 2045 C CA . THR A 1 262 ? 12.580 -7.213 -16.466 1.00 95.81 262 THR A CA 1
ATOM 2046 C C . THR A 1 262 ? 13.529 -6.226 -17.162 1.00 95.81 262 THR A C 1
ATOM 2048 O O . THR A 1 262 ? 14.740 -6.422 -17.182 1.00 95.81 262 THR A O 1
ATOM 2051 N N . SER A 1 263 ? 12.984 -5.175 -17.779 1.00 95.25 263 SER A N 1
ATOM 2052 C CA . SER A 1 263 ? 13.713 -4.063 -18.392 1.00 95.25 263 SER A CA 1
ATOM 2053 C C . SER A 1 263 ? 12.831 -2.811 -18.398 1.00 95.25 263 SER A C 1
ATOM 2055 O O . SER A 1 263 ? 11.605 -2.915 -18.421 1.00 95.25 263 SER A O 1
ATOM 2057 N N . LEU A 1 264 ? 13.440 -1.625 -18.419 1.00 96.88 264 LEU A N 1
ATOM 2058 C CA . LEU A 1 264 ? 12.728 -0.351 -18.588 1.00 96.88 264 LEU A CA 1
ATOM 2059 C C . LEU A 1 264 ? 12.353 -0.078 -20.063 1.00 96.88 264 LEU A C 1
ATOM 2061 O O . LEU A 1 264 ? 11.434 0.692 -20.346 1.00 96.88 264 LEU A O 1
ATOM 2065 N N . LEU A 1 265 ? 13.023 -0.743 -21.016 1.00 94.94 265 LEU A N 1
ATOM 2066 C CA . LEU A 1 265 ? 12.881 -0.489 -22.455 1.00 94.94 265 LEU A CA 1
ATOM 2067 C C . LEU A 1 265 ? 11.434 -0.604 -22.994 1.00 94.94 265 LEU A C 1
ATOM 2069 O O . LEU A 1 265 ? 11.043 0.291 -23.746 1.00 94.94 265 LEU A O 1
ATOM 2073 N N . PRO A 1 266 ? 10.597 -1.595 -22.608 1.00 94.88 266 PRO A N 1
ATOM 2074 C CA . PRO A 1 266 ? 9.194 -1.639 -23.033 1.00 94.88 266 PRO A CA 1
ATOM 2075 C C . PRO A 1 266 ? 8.413 -0.386 -22.621 1.00 94.88 266 PRO A C 1
ATOM 2077 O O . PRO A 1 266 ? 7.611 0.129 -23.398 1.00 94.88 266 PRO A O 1
ATOM 2080 N N . GLY A 1 267 ? 8.683 0.146 -21.424 1.00 95.62 267 GLY A N 1
ATOM 2081 C CA . GLY A 1 267 ? 8.048 1.357 -20.909 1.00 95.62 267 GLY A CA 1
ATOM 2082 C C . GLY A 1 267 ? 8.436 2.606 -21.701 1.00 95.62 267 GLY A C 1
ATOM 2083 O O . GLY A 1 267 ? 7.564 3.397 -22.070 1.00 95.62 267 GLY A O 1
ATOM 2084 N N . LEU A 1 268 ? 9.721 2.752 -22.038 1.00 96.69 268 LEU A N 1
ATOM 2085 C CA . LEU A 1 268 ? 10.208 3.845 -22.886 1.00 96.69 268 LEU A CA 1
ATOM 2086 C C . LEU A 1 268 ? 9.625 3.762 -24.308 1.00 96.69 268 LEU A C 1
ATOM 2088 O O . LEU A 1 268 ? 9.115 4.755 -24.827 1.00 96.69 268 LEU A O 1
ATOM 2092 N N . LEU A 1 269 ? 9.619 2.572 -24.919 1.00 95.38 269 LEU A N 1
ATOM 2093 C CA . LEU A 1 269 ? 9.060 2.360 -26.260 1.00 95.38 269 LEU A CA 1
ATOM 2094 C C . LEU A 1 269 ? 7.542 2.596 -26.306 1.00 95.38 269 LEU A C 1
ATOM 2096 O O . LEU A 1 269 ? 7.052 3.210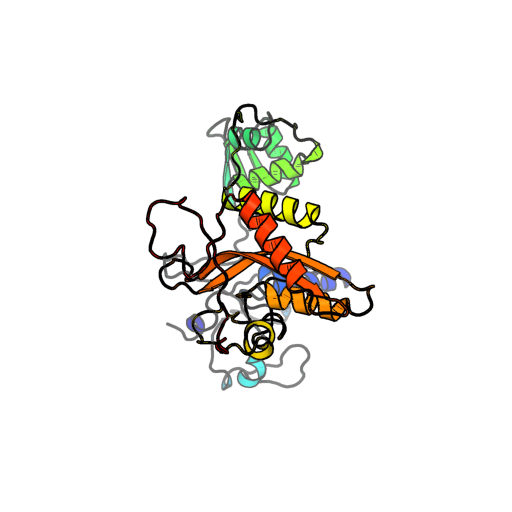 -27.255 1.00 95.38 269 LEU A O 1
ATOM 2100 N N . LYS A 1 270 ? 6.798 2.182 -25.272 1.00 94.75 270 LYS A N 1
ATOM 2101 C CA . LYS A 1 270 ? 5.361 2.474 -25.121 1.00 94.75 270 LYS A CA 1
ATOM 2102 C C . LYS A 1 270 ? 5.113 3.974 -24.940 1.00 94.75 270 LYS A C 1
ATOM 2104 O O . LYS A 1 270 ? 4.242 4.529 -25.600 1.00 94.75 270 LYS A O 1
ATOM 2109 N N . THR A 1 271 ? 5.949 4.659 -24.158 1.00 96.38 271 THR A N 1
ATOM 2110 C CA . THR A 1 271 ? 5.892 6.124 -24.007 1.00 96.38 271 THR A CA 1
ATOM 2111 C C . THR A 1 271 ? 6.116 6.842 -25.342 1.00 96.38 271 THR A C 1
ATOM 2113 O O . THR A 1 271 ? 5.345 7.737 -25.687 1.00 96.38 271 THR A O 1
ATOM 2116 N N . ILE A 1 272 ? 7.103 6.415 -26.139 1.00 95.69 272 ILE A N 1
ATOM 2117 C CA . ILE A 1 272 ? 7.320 6.929 -27.503 1.00 95.69 272 ILE A CA 1
ATOM 2118 C C . ILE A 1 272 ? 6.115 6.620 -28.402 1.00 95.69 272 ILE A C 1
ATOM 2120 O O . ILE A 1 272 ? 5.691 7.495 -29.152 1.00 95.69 272 ILE A O 1
ATOM 2124 N N . ARG A 1 273 ? 5.535 5.411 -28.319 1.00 94.56 273 ARG A N 1
ATOM 2125 C CA . ARG A 1 273 ? 4.379 4.976 -29.125 1.00 94.56 273 ARG A CA 1
ATOM 2126 C C . ARG A 1 273 ? 3.179 5.910 -28.971 1.00 94.56 273 ARG A C 1
ATOM 2128 O O . ARG A 1 273 ? 2.669 6.364 -29.993 1.00 94.56 273 ARG A O 1
ATOM 2135 N N . GLU A 1 274 ? 2.776 6.220 -27.739 1.00 95.06 274 GLU A N 1
ATOM 2136 C CA . GLU A 1 274 ? 1.631 7.111 -27.481 1.00 95.06 274 GLU A CA 1
ATOM 2137 C C . GLU A 1 274 ? 1.926 8.576 -27.854 1.00 95.06 274 GLU A C 1
ATOM 2139 O O . GLU A 1 274 ? 1.027 9.326 -28.224 1.00 95.06 274 GLU A O 1
ATOM 2144 N N . ASN A 1 275 ? 3.198 8.990 -27.815 1.00 95.31 275 ASN A N 1
ATOM 2145 C CA . ASN A 1 275 ? 3.619 10.372 -28.061 1.00 95.31 275 ASN A CA 1
ATOM 2146 C C . ASN A 1 275 ? 4.157 10.622 -29.485 1.00 95.31 275 ASN A C 1
ATOM 2148 O O . ASN A 1 275 ? 4.731 11.678 -29.743 1.00 95.31 275 ASN A O 1
ATOM 2152 N N . LYS A 1 276 ? 3.931 9.713 -30.447 1.00 92.31 276 LYS A N 1
ATOM 2153 C CA . LYS A 1 276 ? 4.391 9.858 -31.850 1.00 92.31 276 LYS A CA 1
ATOM 2154 C C . LYS A 1 276 ? 3.911 11.128 -32.567 1.00 92.31 276 LYS A C 1
ATOM 2156 O O . LYS A 1 276 ? 4.496 11.498 -33.581 1.00 92.31 276 LYS A O 1
ATOM 2161 N N . HIS A 1 277 ? 2.859 11.773 -32.063 1.00 91.56 277 HIS A N 1
ATOM 2162 C CA . HIS A 1 277 ? 2.334 13.043 -32.574 1.00 91.56 277 HIS A CA 1
ATOM 2163 C C . HIS A 1 277 ? 3.098 14.280 -32.067 1.00 91.56 277 HIS A C 1
ATOM 2165 O O . HIS A 1 277 ? 2.873 15.380 -32.569 1.00 91.56 277 HIS A O 1
ATOM 2171 N N . HIS A 1 278 ? 3.981 14.123 -31.077 1.00 89.62 278 HIS A N 1
ATOM 2172 C CA . HIS A 1 278 ? 4.775 15.212 -30.521 1.00 89.62 278 HIS A CA 1
ATOM 2173 C C . HIS A 1 278 ? 5.927 15.614 -31.459 1.00 89.62 278 HIS A C 1
ATOM 2175 O O . HIS A 1 278 ? 6.391 14.832 -32.292 1.00 89.62 278 HIS A O 1
ATOM 2181 N N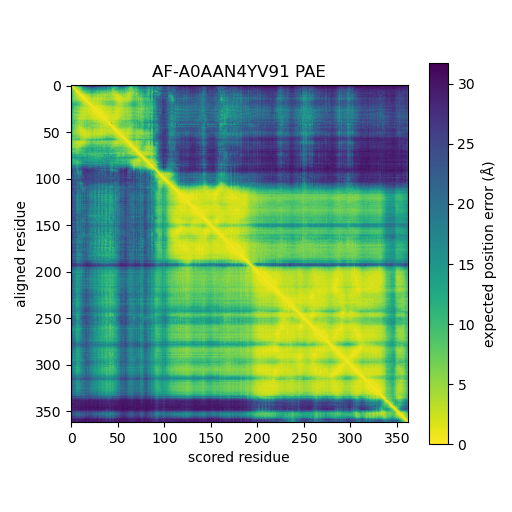 . SER A 1 279 ? 6.428 16.843 -31.315 1.00 90.44 279 SER A N 1
ATOM 2182 C CA . SER A 1 279 ? 7.589 17.317 -32.071 1.00 90.44 279 SER A CA 1
ATOM 2183 C C . SER A 1 279 ? 8.842 16.493 -31.754 1.00 90.44 279 SER A C 1
ATOM 2185 O O . SER A 1 279 ? 9.258 16.420 -30.596 1.00 90.44 279 SER A O 1
ATOM 2187 N N . VAL A 1 280 ? 9.469 15.934 -32.790 1.00 92.44 280 VAL A N 1
ATOM 2188 C CA . VAL A 1 280 ? 10.793 15.299 -32.715 1.00 92.44 280 VAL A CA 1
ATOM 2189 C C . VAL A 1 280 ? 11.924 16.345 -32.725 1.00 92.44 280 VAL A C 1
ATOM 2191 O O . VAL A 1 280 ? 11.779 17.372 -33.394 1.00 92.44 280 VAL A O 1
ATOM 2194 N N . PRO A 1 281 ? 13.075 16.084 -32.074 1.00 93.50 281 PRO A N 1
ATOM 2195 C CA . PRO A 1 281 ? 13.423 14.851 -31.368 1.00 93.50 281 PRO A CA 1
ATOM 2196 C C . PRO A 1 281 ? 12.878 14.784 -29.936 1.00 93.50 281 PRO A C 1
ATOM 2198 O O . PRO A 1 281 ? 12.849 15.780 -29.218 1.00 93.50 281 PRO A O 1
ATOM 2201 N N . MET A 1 282 ? 12.517 13.578 -29.503 1.00 94.81 282 MET A N 1
ATOM 2202 C CA . MET A 1 282 ? 12.239 13.265 -28.103 1.00 94.81 282 MET A CA 1
ATOM 2203 C C . MET A 1 282 ? 13.480 12.651 -27.446 1.00 94.81 282 MET A C 1
ATOM 2205 O O . MET A 1 282 ? 14.100 11.743 -28.002 1.00 94.81 282 MET A O 1
ATOM 2209 N N . LYS A 1 283 ? 13.795 13.125 -26.239 1.00 96.38 283 LYS A N 1
ATOM 2210 C CA . LYS A 1 283 ? 14.821 12.587 -25.339 1.00 96.38 283 LYS A CA 1
ATOM 2211 C C . LYS A 1 283 ? 14.149 12.173 -24.035 1.00 96.38 283 LYS A C 1
ATOM 2213 O O . LYS A 1 283 ? 13.841 13.049 -23.230 1.00 96.38 283 LYS A O 1
ATOM 2218 N N . ILE A 1 284 ? 13.909 10.879 -23.830 1.00 97.56 284 ILE A N 1
ATOM 2219 C CA . ILE A 1 284 ? 13.279 10.370 -22.599 1.00 97.56 284 ILE A CA 1
ATOM 2220 C C . ILE A 1 284 ? 14.192 9.408 -21.840 1.00 97.56 284 ILE A C 1
ATOM 2222 O O . ILE A 1 284 ? 14.966 8.676 -22.455 1.00 97.56 284 ILE A O 1
ATOM 2226 N N . PHE A 1 285 ? 14.092 9.392 -20.513 1.00 98.31 285 PHE A N 1
ATOM 2227 C CA . PHE A 1 285 ? 14.809 8.448 -19.656 1.00 98.31 285 PHE A CA 1
ATOM 2228 C C . PHE A 1 285 ? 13.960 7.987 -18.467 1.00 98.31 285 PHE A C 1
ATOM 2230 O O . PHE A 1 285 ? 12.985 8.635 -18.099 1.00 98.31 285 PHE A O 1
ATOM 2237 N N . GLU A 1 286 ? 14.347 6.877 -17.849 1.00 98.31 286 GLU A N 1
ATOM 2238 C CA . GLU A 1 286 ? 13.786 6.399 -16.586 1.00 98.31 286 GLU A CA 1
ATOM 2239 C C . GLU A 1 286 ? 14.925 5.899 -15.681 1.00 98.31 286 GLU A C 1
ATOM 2241 O O . GLU A 1 286 ? 15.806 5.162 -16.133 1.00 98.31 286 GLU A O 1
ATOM 2246 N N . VAL A 1 287 ? 14.897 6.277 -14.398 1.00 97.75 287 VAL A N 1
ATOM 2247 C CA . VAL A 1 287 ? 15.693 5.646 -13.331 1.00 97.75 287 VAL A CA 1
ATOM 2248 C C . VAL A 1 287 ? 14.717 4.958 -12.381 1.00 97.75 287 VAL A C 1
ATOM 2250 O O . VAL A 1 287 ? 13.997 5.634 -11.647 1.00 97.75 287 VAL A O 1
ATOM 2253 N N . SER A 1 288 ? 14.635 3.627 -12.396 1.00 97.56 288 SER A N 1
ATOM 2254 C CA . SER A 1 288 ? 13.574 2.910 -11.670 1.00 97.56 288 SER A CA 1
ATOM 2255 C C . SER A 1 288 ? 13.861 1.417 -11.499 1.00 97.56 288 SER A C 1
ATOM 2257 O O . SER A 1 288 ? 14.852 0.898 -12.007 1.00 97.56 288 SER A O 1
ATOM 2259 N N . ASP A 1 289 ? 12.995 0.721 -10.763 1.00 97.44 289 ASP A N 1
ATOM 2260 C CA . ASP A 1 289 ? 13.136 -0.711 -10.509 1.00 97.44 289 ASP A CA 1
ATOM 2261 C C . ASP A 1 289 ? 12.612 -1.569 -11.675 1.00 97.44 289 ASP A C 1
ATOM 2263 O O . ASP A 1 289 ? 11.556 -1.302 -12.269 1.00 97.44 289 ASP A O 1
ATOM 2267 N N . VAL A 1 290 ? 13.339 -2.654 -11.932 1.00 97.19 290 VAL A N 1
ATOM 2268 C CA . VAL A 1 290 ? 12.878 -3.868 -12.623 1.00 97.19 290 VAL A CA 1
ATOM 2269 C C . VAL A 1 290 ? 12.893 -5.035 -11.632 1.00 97.19 290 VAL A C 1
ATOM 2271 O O . VAL A 1 290 ? 13.582 -4.961 -10.611 1.00 97.19 290 VAL A O 1
ATOM 2274 N N . ALA A 1 291 ? 12.162 -6.116 -11.913 1.00 97.06 291 ALA A N 1
ATOM 2275 C CA . ALA A 1 291 ? 12.105 -7.281 -11.029 1.00 97.06 291 ALA A CA 1
ATOM 2276 C C . ALA A 1 291 ? 12.511 -8.578 -11.734 1.00 97.06 291 ALA A C 1
ATOM 2278 O O . ALA A 1 291 ? 12.069 -8.875 -12.843 1.00 97.06 291 ALA A O 1
ATOM 2279 N N . PHE A 1 292 ? 13.288 -9.390 -11.023 1.00 96.50 292 PHE A N 1
ATOM 2280 C CA . PHE A 1 292 ? 13.720 -10.721 -11.432 1.00 96.50 292 PHE A CA 1
ATOM 2281 C C . PHE A 1 292 ? 13.293 -11.750 -10.389 1.00 96.50 292 PHE A C 1
ATOM 2283 O O . PHE A 1 292 ? 13.224 -11.452 -9.194 1.00 96.50 292 PHE A O 1
ATOM 2290 N N . LYS A 1 293 ? 13.044 -12.987 -10.813 1.00 95.88 293 LYS A N 1
ATOM 2291 C CA . LYS A 1 293 ? 13.031 -14.129 -9.892 1.00 95.88 293 LYS A CA 1
ATOM 2292 C C . LYS A 1 293 ? 14.442 -14.365 -9.351 1.00 95.88 293 LYS A C 1
ATOM 2294 O O . LYS A 1 293 ? 15.427 -14.240 -10.071 1.00 95.88 293 LYS A O 1
ATOM 2299 N N . ASP A 1 294 ? 14.519 -14.752 -8.087 1.00 95.44 294 ASP A N 1
ATOM 2300 C CA . ASP A 1 294 ? 15.744 -15.230 -7.449 1.00 95.44 294 ASP A CA 1
ATOM 2301 C C . ASP A 1 294 ? 15.355 -16.214 -6.350 1.00 95.44 294 ASP A C 1
ATOM 2303 O O . ASP A 1 294 ? 14.897 -15.816 -5.280 1.00 95.44 294 ASP A O 1
ATOM 2307 N N . LEU A 1 295 ? 15.508 -17.508 -6.630 1.00 94.31 295 LEU A N 1
ATOM 2308 C CA . LEU A 1 295 ? 15.067 -18.585 -5.744 1.00 94.31 295 LEU A CA 1
ATOM 2309 C C . LEU A 1 295 ? 15.897 -18.709 -4.454 1.00 94.31 295 LEU A C 1
ATOM 2311 O O . LEU A 1 295 ? 15.499 -19.478 -3.580 1.00 94.31 295 LEU A O 1
ATOM 2315 N N . SER A 1 296 ? 17.015 -17.982 -4.324 1.00 95.69 296 SER A N 1
ATOM 2316 C CA . SER A 1 296 ? 17.837 -17.965 -3.105 1.00 95.69 296 SER A CA 1
ATOM 2317 C C . SER A 1 29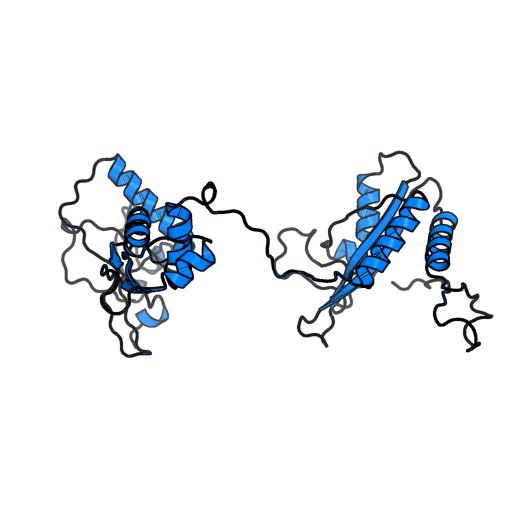6 ? 17.257 -17.078 -1.996 1.00 95.69 296 SER A C 1
ATOM 2319 O O . SER A 1 296 ? 17.549 -17.288 -0.819 1.00 95.69 296 SER A O 1
ATOM 2321 N N . LEU A 1 297 ? 16.412 -16.105 -2.356 1.00 94.56 297 LEU A N 1
ATOM 2322 C CA . LEU A 1 297 ? 15.832 -15.136 -1.428 1.00 94.56 297 LEU A CA 1
ATOM 2323 C C . LEU A 1 297 ? 14.477 -15.604 -0.882 1.00 94.56 297 LEU A C 1
ATOM 2325 O O . LEU A 1 297 ? 13.707 -16.260 -1.581 1.00 94.56 297 LEU A O 1
ATOM 2329 N N . GLU A 1 298 ? 14.137 -15.167 0.337 1.00 95.56 298 GLU A N 1
ATOM 2330 C CA . GLU A 1 298 ? 12.856 -15.435 1.026 1.00 95.56 298 GLU A CA 1
ATOM 2331 C C . GLU A 1 298 ? 11.638 -15.300 0.093 1.00 95.56 298 GLU A C 1
ATOM 2333 O O . GLU A 1 298 ? 10.812 -16.206 -0.021 1.00 95.56 298 GLU A O 1
ATOM 2338 N N . ARG A 1 299 ? 11.551 -14.167 -0.614 1.00 93.12 299 ARG A N 1
ATOM 2339 C CA . ARG A 1 299 ? 10.420 -13.812 -1.490 1.00 93.12 299 ARG A CA 1
ATOM 2340 C C . ARG A 1 299 ? 10.500 -14.430 -2.886 1.00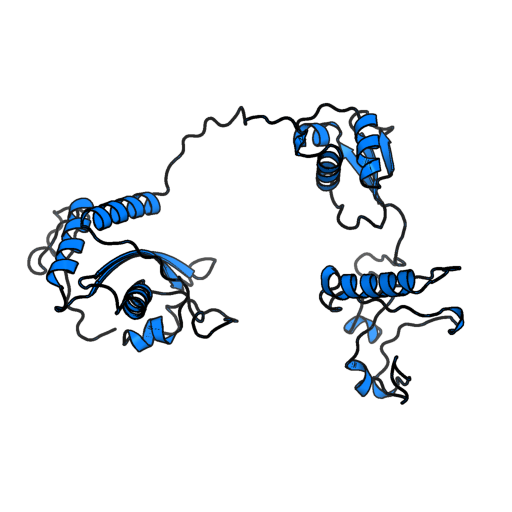 93.12 299 ARG A C 1
ATOM 2342 O O . ARG A 1 299 ? 9.602 -14.222 -3.695 1.00 93.12 299 ARG A O 1
ATOM 2349 N N . LYS A 1 300 ? 11.570 -15.176 -3.173 1.00 95.12 300 LYS A N 1
ATOM 2350 C CA . LYS A 1 300 ? 11.887 -15.792 -4.471 1.00 95.12 300 LYS A CA 1
ATOM 2351 C C . LYS A 1 300 ? 12.013 -14.797 -5.638 1.00 95.12 300 LYS A C 1
ATOM 2353 O O . LYS A 1 300 ? 11.895 -15.171 -6.807 1.00 95.12 300 LYS A O 1
ATOM 2358 N N . SER A 1 301 ? 12.264 -13.525 -5.324 1.00 95.69 301 SER A N 1
ATOM 2359 C CA . SER A 1 301 ? 12.380 -12.409 -6.266 1.00 95.69 301 SER A CA 1
ATOM 2360 C C . SER A 1 301 ? 13.258 -11.290 -5.710 1.00 95.69 301 SER A C 1
ATOM 2362 O O . SER A 1 301 ? 13.257 -11.055 -4.499 1.00 95.69 301 SER A O 1
ATOM 2364 N N . ARG A 1 302 ? 13.911 -10.541 -6.600 1.00 95.81 302 ARG A N 1
ATOM 2365 C CA . ARG A 1 302 ? 14.733 -9.360 -6.307 1.00 95.81 302 ARG A CA 1
ATOM 2366 C C . ARG A 1 302 ? 14.399 -8.201 -7.245 1.00 95.81 302 ARG A C 1
ATOM 2368 O O . ARG A 1 302 ? 14.053 -8.428 -8.403 1.00 95.81 302 ARG A O 1
ATOM 2375 N N . ASN A 1 303 ? 14.575 -6.977 -6.757 1.00 96.75 303 ASN A N 1
ATOM 2376 C CA . ASN A 1 303 ? 14.549 -5.774 -7.586 1.00 96.75 303 ASN A CA 1
ATOM 2377 C C . ASN A 1 303 ? 15.978 -5.380 -7.978 1.00 96.75 303 ASN A C 1
ATOM 2379 O O . ASN A 1 303 ? 16.900 -5.528 -7.176 1.00 96.75 303 ASN A O 1
ATOM 2383 N N . GLU A 1 304 ? 16.146 -4.809 -9.167 1.00 95.75 304 GLU A N 1
ATOM 2384 C CA . GLU A 1 304 ? 17.345 -4.057 -9.551 1.00 95.75 304 GLU A CA 1
ATOM 2385 C C . GLU A 1 304 ? 16.960 -2.630 -9.938 1.00 95.75 304 GLU A C 1
ATOM 2387 O O . GLU A 1 304 ? 15.981 -2.420 -10.655 1.00 95.75 304 GLU A O 1
ATOM 2392 N N . ARG A 1 305 ? 17.760 -1.650 -9.504 1.00 97.19 305 ARG A N 1
ATOM 2393 C CA . ARG A 1 305 ? 17.639 -0.255 -9.939 1.00 97.19 305 ARG A CA 1
ATOM 2394 C C . ARG A 1 305 ? 18.332 -0.102 -11.289 1.00 97.19 305 ARG A C 1
ATOM 2396 O O . ARG A 1 305 ? 19.558 -0.129 -11.353 1.00 97.19 305 ARG A O 1
ATOM 2403 N N . HIS A 1 306 ? 17.557 0.057 -12.353 1.00 97.12 306 HIS A N 1
ATOM 2404 C CA . HIS A 1 306 ? 18.063 0.290 -13.705 1.00 97.12 306 HIS A CA 1
ATOM 2405 C C . HIS A 1 306 ? 17.998 1.778 -14.064 1.00 97.12 306 HIS A C 1
ATOM 2407 O O . HIS A 1 306 ? 17.198 2.542 -13.520 1.00 97.12 306 HIS A O 1
ATOM 2413 N N . PHE A 1 307 ? 18.836 2.168 -15.022 1.00 96.81 307 PHE A N 1
ATOM 2414 C CA . PHE A 1 307 ? 18.745 3.422 -15.762 1.00 96.81 307 PHE A CA 1
ATOM 2415 C C . PHE A 1 307 ? 18.634 3.075 -17.244 1.00 96.81 307 PHE A C 1
ATOM 2417 O O . PHE A 1 307 ? 19.376 2.227 -17.737 1.00 96.81 307 PHE A O 1
ATOM 2424 N N . ALA A 1 308 ? 17.703 3.709 -17.948 1.00 96.94 308 ALA A N 1
ATOM 2425 C CA . ALA A 1 308 ? 17.552 3.549 -19.386 1.00 96.94 308 ALA A CA 1
ATOM 2426 C C . ALA A 1 308 ? 17.148 4.875 -20.029 1.00 96.94 308 ALA A C 1
ATOM 2428 O O . ALA A 1 308 ? 16.424 5.670 -19.432 1.00 96.94 308 ALA A O 1
ATOM 2429 N N . ALA A 1 309 ? 17.578 5.082 -21.270 1.00 97.31 309 ALA A N 1
ATOM 2430 C CA . ALA A 1 309 ? 17.251 6.254 -22.066 1.00 97.31 309 ALA A CA 1
ATOM 2431 C C . ALA A 1 309 ? 16.878 5.842 -23.493 1.00 97.31 309 ALA A C 1
ATOM 2433 O O . ALA A 1 309 ? 17.399 4.859 -24.020 1.00 97.31 309 ALA A O 1
ATOM 2434 N N . ALA A 1 310 ? 15.970 6.590 -24.117 1.00 96.19 310 ALA A N 1
ATOM 2435 C CA . ALA A 1 310 ? 15.529 6.359 -25.486 1.00 96.19 310 ALA A CA 1
ATOM 2436 C C . ALA A 1 310 ? 15.421 7.681 -26.256 1.00 96.19 310 ALA A C 1
ATOM 2438 O O . ALA A 1 310 ? 14.736 8.622 -25.841 1.00 96.19 310 ALA A O 1
ATOM 2439 N N . TRP A 1 311 ? 16.111 7.734 -27.393 1.00 96.38 311 TRP A N 1
ATOM 2440 C CA . TRP A 1 311 ? 16.004 8.803 -28.378 1.00 96.38 311 TRP A CA 1
ATOM 2441 C C . TRP A 1 311 ? 14.961 8.432 -29.437 1.00 96.38 311 TRP A C 1
ATOM 2443 O O . TRP A 1 311 ? 14.904 7.289 -29.891 1.00 96.38 311 TRP A O 1
ATOM 2453 N N . TYR A 1 312 ? 14.164 9.407 -29.873 1.00 95.62 312 TYR A N 1
ATOM 2454 C CA . TYR A 1 312 ? 13.274 9.256 -31.024 1.00 95.62 312 TYR A CA 1
ATOM 2455 C C . TYR A 1 312 ? 13.331 10.507 -31.903 1.00 95.62 312 TYR A C 1
ATOM 2457 O O . TYR A 1 312 ? 12.955 11.601 -31.483 1.00 95.62 312 TYR A O 1
ATOM 2465 N N . GLY A 1 313 ? 13.808 10.350 -33.138 1.00 93.81 313 GLY A N 1
ATOM 2466 C CA . GLY A 1 313 ? 14.001 11.440 -34.090 1.00 93.81 313 GLY A CA 1
ATOM 2467 C C . GLY A 1 313 ? 13.996 10.956 -35.540 1.00 93.81 313 GLY A C 1
ATOM 2468 O O . GLY A 1 313 ? 13.671 9.806 -35.818 1.00 93.81 313 GLY A O 1
ATOM 2469 N N . LYS A 1 314 ? 14.366 11.840 -36.477 1.00 91.94 314 LYS A N 1
ATOM 2470 C CA . LYS A 1 314 ? 14.495 11.488 -37.909 1.00 91.94 314 LYS A CA 1
ATOM 2471 C C . LYS A 1 314 ? 15.629 10.488 -38.176 1.00 91.94 314 LYS A C 1
ATOM 2473 O O . LYS A 1 314 ? 15.533 9.6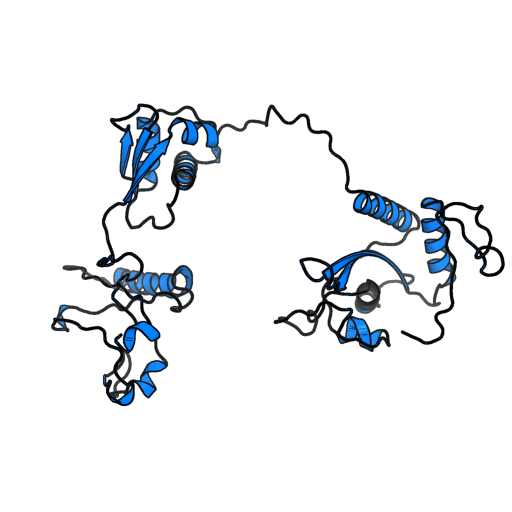97 -39.106 1.00 91.94 314 LYS A O 1
ATOM 2478 N N . ASN A 1 315 ? 16.664 10.532 -37.339 1.00 93.00 315 ASN A N 1
ATOM 2479 C CA . ASN A 1 315 ? 17.805 9.622 -37.331 1.00 93.00 315 ASN A CA 1
ATOM 2480 C C . ASN A 1 315 ? 17.802 8.844 -36.004 1.00 93.00 315 ASN A C 1
ATOM 2482 O O . ASN A 1 315 ? 17.236 9.321 -35.014 1.00 93.00 315 ASN A O 1
ATOM 2486 N N . SER A 1 316 ? 18.484 7.696 -35.969 1.00 87.00 316 SER A N 1
ATOM 2487 C CA . SER A 1 316 ? 18.611 6.832 -34.784 1.00 87.00 316 SER A CA 1
ATOM 2488 C C . SER A 1 316 ? 19.257 7.511 -33.572 1.00 87.00 316 SER A C 1
ATOM 2490 O O . SER A 1 316 ? 18.943 7.125 -32.451 1.00 87.00 316 SER A O 1
ATOM 2492 N N . GLY A 1 317 ? 20.115 8.519 -33.775 1.00 92.12 317 GLY A N 1
ATOM 2493 C CA . GLY A 1 317 ? 20.706 9.320 -32.696 1.00 92.12 317 GLY A CA 1
ATOM 2494 C C . GLY A 1 317 ? 21.556 8.507 -31.718 1.00 92.12 317 GLY A C 1
ATOM 2495 O O . GLY A 1 317 ? 21.593 8.830 -30.530 1.00 92.12 317 GLY A O 1
ATOM 2496 N N . PHE A 1 318 ? 22.206 7.442 -32.198 1.00 92.44 318 PHE A N 1
ATOM 2497 C CA . PHE A 1 318 ? 23.062 6.569 -31.391 1.00 92.44 318 PHE A CA 1
ATOM 2498 C C . PHE A 1 318 ? 24.145 7.375 -30.665 1.00 92.44 318 PHE A C 1
ATOM 2500 O O . PHE A 1 318 ? 24.334 7.220 -29.464 1.00 92.44 318 PHE A O 1
ATOM 2507 N N . GLU A 1 319 ? 24.759 8.323 -31.369 1.00 93.69 319 GLU A N 1
ATOM 2508 C CA . GLU A 1 319 ? 25.732 9.289 -30.868 1.00 93.69 319 GLU A CA 1
ATOM 2509 C C . GLU A 1 319 ? 25.201 10.158 -29.709 1.00 93.69 319 GLU A C 1
ATOM 2511 O O . GLU A 1 319 ? 25.961 10.556 -28.827 1.00 93.69 319 GLU A O 1
ATOM 2516 N N . VAL A 1 320 ? 23.887 10.409 -29.657 1.00 94.88 320 VAL A N 1
ATOM 2517 C CA . VAL A 1 320 ? 23.239 11.189 -28.589 1.00 94.88 320 VAL A CA 1
ATOM 2518 C C . VAL A 1 320 ? 22.963 10.321 -27.357 1.00 94.88 320 VAL A C 1
ATOM 2520 O O . VAL A 1 320 ? 23.108 10.794 -26.230 1.00 94.88 320 VAL A O 1
ATOM 2523 N N . VAL A 1 321 ? 22.595 9.049 -27.554 1.00 94.50 321 VAL A N 1
ATOM 2524 C CA . VAL A 1 321 ? 22.441 8.064 -26.466 1.00 94.50 321 VAL A CA 1
ATOM 2525 C C . VAL A 1 321 ? 23.810 7.722 -25.859 1.00 94.50 321 VAL A C 1
ATOM 2527 O O . VAL A 1 321 ? 23.951 7.707 -24.638 1.00 94.50 321 VAL A O 1
ATOM 2530 N N . HIS A 1 322 ? 24.826 7.531 -26.704 1.00 93.06 322 HIS A N 1
ATOM 2531 C CA . HIS A 1 322 ? 26.221 7.313 -26.316 1.00 93.06 322 HIS A CA 1
ATOM 2532 C C . HIS A 1 322 ? 26.749 8.484 -25.479 1.00 93.06 322 HIS A C 1
ATOM 2534 O O . HIS A 1 322 ? 27.166 8.284 -24.344 1.00 93.06 322 HIS A O 1
ATOM 2540 N N . GLY A 1 323 ? 26.606 9.726 -25.959 1.00 94.31 323 GLY A N 1
ATOM 2541 C CA . GLY A 1 323 ? 27.035 10.912 -25.210 1.00 94.31 323 GLY A CA 1
ATOM 2542 C C . GLY A 1 323 ? 26.324 11.112 -23.859 1.00 94.31 323 GLY A C 1
ATOM 2543 O O . GLY A 1 323 ? 26.891 11.728 -22.955 1.00 94.31 323 GLY A O 1
ATOM 2544 N N . LEU A 1 324 ? 25.106 10.577 -23.678 1.00 95.31 324 LEU A N 1
ATOM 2545 C CA . LEU A 1 324 ? 24.458 10.518 -22.361 1.00 95.31 324 LEU A CA 1
ATOM 2546 C C . LEU A 1 324 ? 25.110 9.462 -21.456 1.00 95.31 324 LEU A C 1
ATOM 2548 O O . LEU A 1 324 ? 25.347 9.752 -20.283 1.00 95.31 324 LEU A O 1
ATOM 2552 N N . LEU A 1 325 ? 25.398 8.265 -21.978 1.00 93.56 325 LEU A N 1
ATOM 2553 C CA . LEU A 1 325 ? 26.103 7.217 -21.234 1.00 93.56 325 LEU A CA 1
ATOM 2554 C C . LEU A 1 325 ? 27.475 7.722 -20.768 1.00 93.56 325 LEU A C 1
ATOM 2556 O O . LEU A 1 325 ? 27.762 7.664 -19.573 1.00 93.56 325 LEU A O 1
ATOM 2560 N N . ASP A 1 326 ? 28.252 8.318 -21.676 1.00 91.56 326 ASP A N 1
ATOM 2561 C CA . ASP A 1 326 ? 29.560 8.911 -21.381 1.00 91.56 326 ASP A CA 1
ATOM 2562 C C . ASP A 1 326 ? 29.456 9.971 -20.277 1.00 91.56 326 ASP A C 1
ATOM 2564 O O . ASP A 1 326 ? 30.247 9.981 -19.332 1.00 91.56 326 ASP A O 1
ATOM 2568 N N . ARG A 1 327 ? 28.447 10.853 -20.358 1.00 92.94 327 ARG A N 1
ATOM 2569 C CA . ARG A 1 327 ? 28.205 11.903 -19.357 1.00 92.94 327 ARG A CA 1
ATOM 2570 C C . ARG A 1 327 ? 27.882 11.321 -17.981 1.00 92.94 327 ARG A C 1
ATOM 2572 O O . ARG A 1 327 ? 28.421 11.805 -16.984 1.00 92.94 327 ARG A O 1
ATOM 2579 N N . VAL A 1 328 ? 27.016 10.309 -17.916 1.00 92.69 328 VAL A N 1
ATOM 2580 C CA . VAL A 1 328 ? 26.641 9.659 -16.652 1.00 92.69 328 VAL A CA 1
ATOM 2581 C C . VAL A 1 328 ? 27.842 8.923 -16.058 1.00 92.69 328 VAL A C 1
ATOM 2583 O O . VAL A 1 328 ? 28.156 9.139 -14.889 1.00 92.69 328 VAL A O 1
ATOM 2586 N N . MET A 1 329 ? 28.575 8.139 -16.851 1.00 90.75 329 MET A N 1
ATOM 2587 C CA . MET A 1 329 ? 29.764 7.418 -16.382 1.00 90.75 329 MET A CA 1
ATOM 2588 C C . MET A 1 329 ? 30.890 8.365 -15.943 1.00 90.75 329 MET A C 1
ATOM 2590 O O . MET A 1 329 ? 31.513 8.136 -14.906 1.00 90.75 329 MET A O 1
ATOM 2594 N N . ALA A 1 330 ? 31.098 9.483 -16.646 1.00 89.06 330 ALA A N 1
ATOM 2595 C CA . ALA A 1 330 ? 32.056 10.513 -16.247 1.00 89.06 330 ALA A CA 1
ATOM 2596 C C . ALA A 1 330 ? 31.685 11.186 -14.910 1.00 89.06 330 ALA A C 1
ATOM 2598 O O . ALA A 1 330 ? 32.572 11.451 -14.097 1.00 89.06 330 ALA A O 1
ATOM 2599 N N . MET A 1 331 ? 30.393 11.418 -14.636 1.00 90.62 331 MET A N 1
ATOM 2600 C CA . MET A 1 331 ? 29.936 11.884 -13.317 1.00 90.62 331 MET A CA 1
ATOM 2601 C C . MET A 1 331 ? 30.173 10.825 -12.228 1.00 90.62 331 MET A C 1
ATOM 2603 O O . MET A 1 331 ? 30.659 11.161 -11.145 1.00 90.62 331 MET A O 1
ATOM 2607 N N . LEU A 1 332 ? 29.915 9.548 -12.534 1.00 89.69 332 LEU A N 1
ATOM 2608 C CA . LEU A 1 332 ? 30.214 8.410 -11.653 1.00 89.69 332 LEU A CA 1
ATOM 2609 C C . LEU A 1 332 ? 31.725 8.156 -11.476 1.00 89.69 332 LEU A C 1
ATOM 2611 O O . LEU A 1 332 ? 32.109 7.351 -10.630 1.00 89.69 332 LEU A O 1
ATOM 2615 N N . LYS A 1 333 ? 32.577 8.876 -12.222 1.00 87.00 333 LYS A N 1
ATOM 2616 C CA . LYS A 1 333 ? 34.043 8.734 -12.286 1.00 87.00 333 LYS A CA 1
ATOM 2617 C C . LYS A 1 333 ? 34.513 7.368 -12.797 1.00 87.00 333 LYS A C 1
ATOM 2619 O O . LYS A 1 333 ? 35.635 6.958 -12.509 1.00 87.00 333 LYS A O 1
ATOM 2624 N N . SER A 1 334 ? 33.676 6.685 -13.572 1.00 84.69 334 SER A N 1
ATOM 2625 C CA . SER A 1 334 ? 34.024 5.421 -14.213 1.00 84.69 334 SER A CA 1
ATOM 2626 C C . SER A 1 334 ? 34.800 5.673 -15.504 1.00 84.69 334 SER A C 1
ATOM 2628 O O . SER A 1 334 ? 34.382 6.470 -16.344 1.00 84.69 334 SER A O 1
ATOM 2630 N N . ALA A 1 335 ? 35.947 5.012 -15.655 1.00 78.00 335 ALA A N 1
ATOM 2631 C CA . ALA A 1 335 ? 36.804 5.176 -16.826 1.00 78.00 335 ALA A CA 1
ATOM 2632 C C . ALA A 1 335 ? 36.242 4.406 -18.031 1.00 78.00 335 ALA A C 1
ATOM 2634 O O . ALA A 1 335 ? 35.866 3.241 -17.895 1.00 78.00 335 ALA A O 1
ATOM 2635 N N . PHE A 1 336 ? 36.218 5.033 -19.209 1.00 78.00 336 PHE A N 1
ATOM 2636 C CA . PHE A 1 336 ? 35.972 4.308 -20.455 1.00 78.00 336 PHE A CA 1
ATOM 2637 C C . PHE A 1 336 ? 37.218 3.503 -20.827 1.00 78.00 336 PHE A C 1
ATOM 2639 O O . PHE A 1 336 ? 38.327 4.043 -20.782 1.00 78.00 336 PHE A O 1
ATOM 2646 N N . ILE A 1 337 ? 37.035 2.242 -21.209 1.00 75.88 337 ILE A N 1
ATOM 2647 C CA . ILE A 1 337 ? 38.101 1.384 -21.725 1.00 75.88 337 ILE A CA 1
ATOM 2648 C C . ILE A 1 337 ? 37.758 0.856 -23.119 1.00 75.88 337 ILE A C 1
ATOM 2650 O O . ILE A 1 337 ? 36.639 0.427 -23.398 1.00 75.88 337 ILE A O 1
ATOM 2654 N N . THR A 1 338 ? 38.760 0.846 -23.992 1.00 67.25 338 THR A N 1
ATOM 2655 C CA . THR A 1 338 ? 38.734 0.084 -25.241 1.00 67.25 338 THR A CA 1
ATOM 2656 C C . THR A 1 338 ? 39.016 -1.390 -24.932 1.00 67.25 338 THR A C 1
ATOM 2658 O O . THR A 1 338 ? 39.812 -1.712 -24.042 1.00 67.25 338 THR A O 1
ATOM 2661 N N . GLY A 1 339 ? 38.375 -2.304 -25.670 1.00 58.91 339 GLY A N 1
ATOM 2662 C CA . GLY A 1 339 ? 38.514 -3.750 -25.440 1.00 58.91 339 GLY A CA 1
ATOM 2663 C C . GLY A 1 339 ? 39.951 -4.271 -25.580 1.00 58.91 339 GLY A C 1
ATOM 2664 O O . GLY A 1 339 ? 40.308 -5.255 -24.942 1.00 58.91 339 GLY A O 1
ATOM 2665 N N . GLU A 1 340 ? 40.787 -3.576 -26.355 1.00 59.06 340 GLU A N 1
ATOM 2666 C CA . GLU A 1 340 ? 42.195 -3.918 -26.590 1.00 59.06 340 GLU A CA 1
ATOM 2667 C C . GLU A 1 340 ? 43.144 -3.438 -25.474 1.00 59.06 340 GLU A C 1
ATOM 2669 O O . GLU A 1 340 ? 44.240 -3.976 -25.333 1.00 59.06 340 GLU A O 1
ATOM 2674 N N . GLU A 1 341 ? 42.759 -2.438 -24.667 1.00 59.34 341 GLU A N 1
ATOM 2675 C CA . GLU A 1 341 ? 43.668 -1.826 -23.685 1.00 59.34 341 GLU A CA 1
ATOM 2676 C C . GLU A 1 341 ? 43.320 -2.092 -22.216 1.00 59.34 341 GLU A C 1
ATOM 2678 O O . GLU A 1 341 ? 44.217 -1.965 -21.376 1.00 59.34 341 GLU A O 1
ATOM 2683 N N . GLY A 1 342 ? 42.058 -2.392 -21.889 1.00 55.44 342 GLY A N 1
ATOM 2684 C CA . GLY A 1 342 ? 41.563 -2.389 -20.503 1.00 55.44 342 GLY A CA 1
ATOM 2685 C C . GLY A 1 342 ? 41.563 -3.738 -19.775 1.00 55.44 342 GLY A C 1
ATOM 2686 O O . GLY A 1 342 ? 41.942 -3.794 -18.606 1.00 55.44 342 GLY A O 1
ATOM 2687 N N . LEU A 1 343 ? 41.166 -4.823 -20.451 1.00 55.94 343 LEU A N 1
ATOM 2688 C CA . LEU A 1 343 ? 40.781 -6.092 -19.801 1.00 55.94 343 LEU A CA 1
ATOM 2689 C C . LEU A 1 343 ? 41.903 -6.793 -19.007 1.00 55.94 343 LEU A C 1
ATOM 2691 O O . LEU A 1 343 ? 41.606 -7.551 -18.087 1.00 55.94 343 LEU A O 1
ATOM 2695 N N . GLU A 1 344 ? 43.175 -6.530 -19.321 1.00 53.44 344 GLU A N 1
ATOM 2696 C CA . GLU A 1 344 ? 44.333 -7.199 -18.699 1.00 53.44 344 GLU A CA 1
ATOM 2697 C C . GLU A 1 344 ? 45.191 -6.291 -17.788 1.00 53.44 344 GLU A C 1
ATOM 2699 O O . GLU A 1 344 ? 46.280 -6.695 -17.382 1.00 53.44 344 GLU A O 1
ATOM 2704 N N . LYS A 1 345 ? 44.751 -5.066 -17.444 1.00 51.84 345 LYS A N 1
ATOM 2705 C CA . LYS A 1 345 ? 45.547 -4.107 -16.638 1.00 51.84 345 LYS A CA 1
ATOM 2706 C C . LYS A 1 345 ? 44.978 -3.904 -15.217 1.00 51.84 345 LYS A C 1
ATOM 2708 O O . LYS A 1 345 ? 44.112 -3.048 -15.037 1.00 51.84 345 LYS A O 1
ATOM 2713 N N . PRO A 1 346 ? 45.517 -4.557 -14.161 1.00 49.66 346 PRO A N 1
ATOM 2714 C CA . PRO A 1 346 ? 44.963 -4.503 -12.795 1.00 49.66 346 PRO A CA 1
ATOM 2715 C C . PRO A 1 346 ? 45.211 -3.188 -12.023 1.00 49.66 346 PRO A C 1
ATOM 2717 O O . PRO A 1 346 ? 45.221 -3.190 -10.796 1.00 49.66 346 PRO A O 1
ATOM 2720 N N . GLY A 1 347 ? 45.510 -2.082 -12.715 1.00 52.25 347 GLY A N 1
ATOM 2721 C CA . GLY A 1 347 ? 46.081 -0.861 -12.125 1.00 52.25 347 GLY A CA 1
ATOM 2722 C C . GLY A 1 347 ? 45.293 0.429 -12.365 1.00 52.25 347 GLY A C 1
ATOM 2723 O O . GLY A 1 347 ? 45.796 1.502 -12.040 1.00 52.25 347 GLY A O 1
ATOM 2724 N N . MET A 1 348 ? 44.095 0.353 -12.949 1.00 51.03 348 MET A N 1
ATOM 2725 C CA . MET A 1 348 ? 43.226 1.511 -13.198 1.00 51.03 348 MET A CA 1
ATOM 2726 C C . MET A 1 348 ? 41.882 1.305 -12.488 1.00 51.03 348 MET A C 1
ATOM 2728 O O . MET A 1 348 ? 41.324 0.216 -12.547 1.00 51.03 348 MET A O 1
ATOM 2732 N N . SER A 1 349 ? 41.415 2.356 -11.805 1.00 52.88 349 SER A N 1
ATOM 2733 C CA . SER A 1 349 ? 40.236 2.451 -10.917 1.00 52.88 349 SER A CA 1
ATOM 2734 C C . SER A 1 349 ? 39.166 1.350 -11.001 1.00 52.88 349 SER A C 1
ATOM 2736 O O . SER A 1 349 ? 38.637 1.102 -12.081 1.00 52.88 349 SER A O 1
ATOM 2738 N N . ASP A 1 350 ? 38.724 0.863 -9.833 1.00 59.62 350 ASP A N 1
ATOM 2739 C CA . ASP A 1 350 ? 37.696 -0.176 -9.592 1.00 59.62 350 ASP A CA 1
ATOM 2740 C C . ASP A 1 350 ? 36.359 -0.036 -10.356 1.00 59.62 350 ASP A C 1
ATOM 2742 O O . ASP A 1 350 ? 35.559 -0.970 -10.371 1.00 59.62 350 ASP A O 1
ATOM 2746 N N . SER A 1 351 ? 36.084 1.114 -10.979 1.00 67.31 351 SER A N 1
ATOM 2747 C CA . SER A 1 351 ? 34.934 1.320 -11.861 1.00 67.31 351 SER A CA 1
ATOM 2748 C C . SER A 1 351 ? 35.390 1.683 -13.276 1.00 67.31 351 SER A C 1
ATOM 2750 O O . SER A 1 351 ? 35.936 2.768 -13.506 1.00 67.31 351 SER A O 1
ATOM 2752 N N . GLN A 1 352 ? 35.115 0.790 -14.223 1.00 74.00 352 GLN A N 1
ATOM 2753 C CA . GLN A 1 352 ? 35.401 0.928 -15.651 1.00 74.00 352 GLN A CA 1
ATOM 2754 C C . GLN A 1 352 ? 34.149 0.544 -16.456 1.00 74.00 352 GLN A C 1
ATOM 2756 O O . GLN A 1 352 ? 33.297 -0.185 -15.946 1.00 74.00 352 GLN A O 1
ATOM 2761 N N . TYR A 1 353 ? 34.036 1.001 -17.703 1.00 78.38 353 TYR A N 1
ATOM 2762 C CA . TYR A 1 353 ? 33.001 0.547 -18.636 1.00 78.38 353 TYR A CA 1
ATOM 2763 C C . TYR A 1 353 ? 33.541 0.435 -20.065 1.00 78.38 353 TYR A C 1
ATOM 2765 O O . TYR A 1 353 ? 34.400 1.212 -20.483 1.00 78.38 353 TYR A O 1
ATOM 2773 N N . TRP A 1 354 ? 33.008 -0.533 -20.806 1.00 77.19 354 TRP A N 1
ATOM 2774 C CA . TRP A 1 354 ? 33.218 -0.727 -22.240 1.00 77.19 354 TRP A CA 1
ATOM 2775 C C . TRP A 1 354 ? 31.863 -0.748 -22.956 1.00 77.19 354 TRP A C 1
ATOM 2777 O O . TRP A 1 354 ? 30.805 -0.702 -22.323 1.00 77.19 354 TRP A O 1
ATOM 2787 N N . ILE A 1 355 ? 31.901 -0.825 -24.284 1.00 77.00 355 ILE A N 1
ATOM 2788 C CA . ILE A 1 355 ? 30.732 -1.076 -25.129 1.00 77.00 355 ILE A CA 1
ATOM 2789 C C . ILE A 1 355 ? 31.007 -2.357 -25.914 1.00 77.00 355 ILE A C 1
ATOM 2791 O O . ILE A 1 355 ? 32.112 -2.561 -26.413 1.00 77.00 355 ILE A O 1
ATOM 2795 N N . GLU A 1 356 ? 30.002 -3.221 -25.995 1.00 75.88 356 GLU A N 1
ATOM 2796 C CA . GLU A 1 356 ? 30.062 -4.533 -26.636 1.00 75.88 356 GLU A CA 1
ATOM 2797 C C . GLU A 1 356 ? 28.901 -4.649 -27.628 1.00 75.88 356 GLU A C 1
ATOM 2799 O O . GLU A 1 356 ? 27.764 -4.287 -27.306 1.00 75.88 356 GLU A O 1
ATOM 2804 N N . GLU A 1 357 ? 29.177 -5.117 -28.846 1.00 73.38 357 GLU A N 1
ATOM 2805 C CA . GLU A 1 357 ? 28.132 -5.361 -29.838 1.00 73.38 357 GLU A CA 1
ATOM 2806 C C . GLU A 1 357 ? 27.430 -6.688 -29.523 1.00 73.38 357 GLU A C 1
ATOM 2808 O O . GLU A 1 357 ? 28.033 -7.760 -29.553 1.00 73.38 357 GLU A O 1
ATOM 2813 N N . LEU A 1 358 ? 26.137 -6.618 -29.190 1.00 67.19 358 LEU A N 1
ATOM 2814 C CA . LEU A 1 358 ? 25.340 -7.800 -28.867 1.00 67.19 358 LEU A CA 1
ATOM 2815 C C . LEU A 1 358 ? 24.935 -8.533 -30.149 1.00 67.19 358 LEU A C 1
ATOM 2817 O O . LEU A 1 358 ? 23.939 -8.202 -30.794 1.00 67.19 358 LEU A O 1
ATOM 2821 N N . ASP A 1 359 ? 25.723 -9.554 -30.470 1.00 49.25 359 ASP A N 1
ATOM 2822 C CA . ASP A 1 359 ? 25.722 -10.338 -31.707 1.00 49.25 359 ASP A CA 1
ATOM 2823 C C . ASP A 1 359 ? 24.439 -11.192 -31.895 1.00 49.25 359 ASP A C 1
ATOM 2825 O O . ASP A 1 359 ? 24.408 -12.416 -31.726 1.00 49.25 359 ASP A O 1
ATOM 2829 N N . GLY A 1 360 ? 23.319 -10.516 -32.179 1.00 46.38 360 GLY A N 1
ATOM 2830 C CA . GLY A 1 360 ? 22.036 -11.092 -32.605 1.00 46.38 360 GLY A CA 1
ATOM 2831 C C . GLY A 1 360 ? 21.281 -11.954 -31.581 1.00 46.38 360 GLY A C 1
ATOM 2832 O O . GLY A 1 360 ? 20.276 -12.571 -31.941 1.00 46.38 360 GLY A O 1
ATOM 2833 N N . LYS A 1 361 ? 21.740 -12.030 -30.325 1.00 38.91 361 LYS A N 1
ATOM 2834 C CA . LYS A 1 361 ? 21.167 -12.889 -29.272 1.00 38.91 361 LYS A CA 1
ATOM 2835 C C . LYS A 1 361 ? 20.531 -12.057 -28.158 1.00 38.91 361 LYS A C 1
ATOM 2837 O O . LYS A 1 361 ? 21.229 -11.402 -27.389 1.00 38.91 361 LYS A O 1
ATOM 2842 N N . PHE A 1 362 ? 19.206 -12.149 -28.078 1.00 47.00 362 PHE A N 1
ATOM 2843 C CA . PHE A 1 362 ? 18.327 -11.520 -27.092 1.00 47.00 362 PHE A CA 1
ATOM 2844 C C . PHE A 1 362 ? 17.393 -12.575 -26.470 1.00 47.00 362 PHE A C 1
ATOM 2846 O O . PHE A 1 362 ? 17.032 -13.548 -27.172 1.00 47.00 362 PHE A O 1
#

Radius of gyration: 33.92 Å; Cα contacts (8 Å, |Δi|>4): 454; chains: 1; bounding box: 93×56×81 Å

Organism: Aspergillus oryzae (NCBI:txid5062)

Mean predicted aligned error: 13.73 Å

InterPro domains:
  IPR005146 B3/B4 tRNA-binding domain [SM00873] (7-144)
  IPR005147 tRNA synthetase, B5-domain [PF03484] (117-183)
  IPR005147 tRNA synthetase, B5-domain [PS51483] (110-188)
  IPR005147 tRNA synthetase, B5-domain [SM00874] (112-183)
  IPR009061 Putative DNA-binding domain superfamily [SSF46955] (113-187)
  IPR020825 Phenylalanyl-tRNA synthetase-like, B3/B4 [G3DSA:3.50.40.10] (1-113)
  IPR041616 Phenylalanyl tRNA synthetase beta chain, core domain [PF17759] (186-334)
  IPR045060 Phenylalanine-tRNA ligase, class IIc, beta subunit [PTHR10947] (92-337)
  IPR045864 Class II Aminoacyl-tRNA synthetase/Biotinyl protein ligase (BPL) and lipoyl protein ligase (LPL) [G3DSA:3.30.930.10] (201-358)
  IPR045864 Class II Aminoacyl-tRNA synthetase/Biotinyl protein ligase (BPL) and lipoyl protein ligase (LPL) [SSF55681] (180-333)

Solvent-accessible surface area (backbone atoms only — not comparable to full-atom values): 22166 Å² total; per-residue (Å²): 135,69,69,32,65,80,76,67,56,61,32,51,53,89,87,82,82,89,75,82,78,50,74,67,55,48,54,51,51,53,53,50,52,52,52,43,25,50,55,86,15,51,66,49,70,71,38,52,84,79,86,78,68,65,94,81,59,82,78,88,84,84,90,76,62,69,62,38,86,80,39,76,48,62,54,91,97,54,93,55,79,43,36,32,75,71,49,72,79,67,87,79,64,50,62,46,71,41,82,91,81,70,48,79,54,79,39,77,65,76,62,57,54,73,47,68,37,47,46,62,57,42,19,65,74,51,60,54,90,70,52,42,64,56,49,22,62,31,32,42,75,75,63,34,53,47,39,58,35,94,88,38,89,50,31,28,38,36,35,37,39,60,88,53,76,83,62,85,52,57,65,49,56,36,51,46,40,40,57,58,68,31,72,90,72,47,65,88,78,76,81,89,87,66,94,72,87,88,77,80,58,66,70,56,56,51,46,54,51,53,51,50,51,43,43,73,72,68,32,42,82,56,85,59,71,60,47,29,24,60,48,56,67,18,57,77,67,64,25,72,81,82,82,62,49,59,43,68,51,93,80,49,93,47,71,56,40,32,20,39,28,72,55,63,60,52,37,52,53,50,53,48,62,78,46,68,88,54,80,72,68,43,47,39,31,39,75,46,72,27,34,34,43,33,84,89,43,96,82,36,48,47,75,48,84,45,74,47,74,50,67,45,50,100,54,78,51,61,72,59,56,47,54,47,52,53,53,52,34,54,74,72,63,32,43,81,39,55,86,90,73,42,86,87,52,99,83,67,68,101,45,67,46,72,86,78,85,76,84,86,73,85

Nearest PDB structures (foldseek):
  3l4g-assembly1_B  TM=9.106E-01  e=9.739E-29  Homo sapiens
  2rhs-assembly1_D  TM=8.427E-01  e=1.034E-13  Staphylococcus haemolyticus
  2rhs-assembly1_B  TM=7.669E-01  e=1.668E-13  Staphylococcus haemolyticus
  7k9m-assembly1_B  TM=8.180E-01  e=7.643E-12  Mycobacterium tuberculosis H37Rv
  7db7-assembly1_B  TM=8.289E-01  e=8.343E-11  Mycobacterium tuberculosis H37Rv

Foldseek 3Di:
DAPCCVPQAAFADDDDPPDDDDPVNVVVVVVVQVVCCVPVCVVVVNYHDDDDDPVVDDDDDDDHDDDQQVDWDADPPGDDIDTRVVCVVDHDGHFHDDPPVRDDDHPPPFFFDKDKAFQCVLCVVLVHDDFQVVLCVLVVVVVWRKDQDPVDRRMIIIGHTSVPPVDDDNVVSSVSSCVSCNVVNGDDDDPPPDPDDDDDDVLVVLLVVLVVLLVVLVAAEDDFDQFAAPCLQAVVVVHDDPVAWWAADPDDPDNGGGTGHQDCVSRQVVVCVVCVVPDDWHKYKYFAWGKTAQCVDPVRIDIDGDIDIATDHPDRPVVVRVVSVVSSCVVVVAAEDDPVPPPPDPPDDPHYDYDDDPDPHD

Secondary structure (DSSP, 8-state):
--SGGGT---------TT----HHHHHHHHHHHHHHHHTTTTTTTS-------GGG--S--------GGG-EE--TT--S-EEHHHHTTS-------BTTTTB---SS--S-EEEEEEHHHHHHHHT----HHHHHHHHGGGT-EEEE-SS-TTEEEEEE-TT--S--SHHHHHHHHHHHH-GGGS-----SS--PPP---HHHHHHHHHHHHHHHTTPEE----SEE-HHHHTGGGTPPP-SSSS-B-SS-SSGGGSEE-S-SHHHHHHHHHHTTTSPSPEEEEEEEEEEEE-TTSTTSEEEEEEEEEEEESSS--HHHHHHHHHHHHHHTTPEE--TTTSTT-TTS-S-EE------S--

pLDDT: mean 82.54, std 16.36, range [31.19, 98.31]